Protein AF-0000000087645877 (afdb_homodimer)

pLDDT: mean 73.2, std 29.3, range [20.72, 98.5]

Organism: Ancylostoma caninum (NCBI:txid29170)

Foldseek 3Di:
DDPPPPPPPPCPPPCPDDPPDPPPVDDPDDDDPPDCDVPDPPPPVPVVVVVVVCVVPVLAPDPVLVVVQVVLLVVLVCLLCVCVVVLVVCVVVLADVVDDLVVLVVLLVVLVVVLVVQVVVQDDPSSCVSCVSVNSSSVSNNVSSVVVNVSHVVSVVVVVVVVVVVVVVVVVVVVVVD/DDPPDPPPPPPPPPPVPDVPDPPDDCVDDDPPVPDDDVDDPPPPVPVVVVVVVCVVPVLAPDPVLVVVQVVLLVVLVCLLCVCVVVLVVCVVVLADVVDDLVVLVVLLVVLVVVLVVQVVVQDDPSSCVSCVSVNSSSVSNNVSSVVVNVSHVVSVVVVVVVVVVVVVVVVVVVVVVD

Structure (mmCIF, N/CA/C/O backbone):
data_AF-0000000087645877-model_v1
#
loop_
_entity.id
_entity.type
_entity.pdbx_description
1 polymer 'PQ loop repeat protein'
#
loop_
_atom_site.group_PDB
_atom_site.id
_atom_site.type_symbol
_atom_site.label_atom_id
_atom_site.label_alt_id
_atom_site.label_comp_id
_atom_site.label_asym_id
_atom_site.label_entity_id
_atom_site.label_seq_id
_atom_site.pdbx_PDB_ins_code
_atom_site.Cartn_x
_atom_site.Cartn_y
_atom_site.Cartn_z
_atom_site.occupancy
_atom_site.B_iso_or_equiv
_atom_site.auth_seq_id
_atom_site.auth_comp_id
_atom_site.auth_asym_id
_atom_site.auth_atom_id
_atom_site.pdbx_PDB_model_num
ATOM 1 N N . MET A 1 1 ? -21.156 62.625 -3.969 1 22.28 1 MET A N 1
ATOM 2 C CA . MET A 1 1 ? -20.109 62.25 -3.023 1 22.28 1 MET A CA 1
ATOM 3 C C . MET A 1 1 ? -19.688 60.812 -3.207 1 22.28 1 MET A C 1
ATOM 5 O O . MET A 1 1 ? -20.297 59.906 -2.641 1 22.28 1 MET A O 1
ATOM 9 N N . GLY A 1 2 ? -19.406 60.281 -4.398 1 24.91 2 GLY A N 1
ATOM 10 C CA . GLY A 1 2 ? -19.391 59.062 -5.188 1 24.91 2 GLY A CA 1
ATOM 11 C C . GLY A 1 2 ? -18.188 58.188 -4.91 1 24.91 2 GLY A C 1
ATOM 12 O O . GLY A 1 2 ? -17.062 58.531 -5.27 1 24.91 2 GLY A O 1
ATOM 13 N N . TYR A 1 3 ? -18.141 57.438 -3.629 1 26.17 3 TYR A N 1
ATOM 14 C CA . TYR A 1 3 ? -17.031 56.656 -3.045 1 26.17 3 TYR A CA 1
ATOM 15 C C . TYR A 1 3 ? -16.562 55.594 -4 1 26.17 3 TYR A C 1
ATOM 17 O O . TYR A 1 3 ? -17.359 54.75 -4.457 1 26.17 3 TYR A O 1
ATOM 25 N N . SER A 1 4 ? -15.57 55.812 -4.949 1 24.75 4 SER A N 1
ATOM 26 C CA . SER A 1 4 ? -14.875 55.062 -5.977 1 24.75 4 SER A CA 1
ATOM 27 C C . SER A 1 4 ? -14.281 53.75 -5.41 1 24.75 4 SER A C 1
ATOM 29 O O . SER A 1 4 ? -13.609 53.781 -4.375 1 24.75 4 SER A O 1
ATOM 31 N N . PHE A 1 5 ? -14.875 52.5 -5.699 1 25.19 5 PHE A N 1
ATOM 32 C CA . PHE A 1 5 ? -14.734 51.062 -5.484 1 25.19 5 PHE A CA 1
ATOM 33 C C . PHE A 1 5 ? -13.352 50.594 -5.891 1 25.19 5 PHE A C 1
ATOM 35 O O . PHE A 1 5 ? -13.055 50.469 -7.082 1 25.19 5 PHE A O 1
ATOM 42 N N . PHE A 1 6 ? -12.141 51.125 -5.301 1 25.41 6 PHE A N 1
ATOM 43 C CA . PHE A 1 6 ? -10.773 50.75 -5.633 1 25.41 6 PHE A CA 1
ATOM 44 C C . PHE A 1 6 ? -10.57 49.219 -5.477 1 25.41 6 PHE A C 1
ATOM 46 O O . PHE A 1 6 ? -10.578 48.719 -4.359 1 25.41 6 PHE A O 1
ATOM 53 N N . LYS A 1 7 ? -11.117 48.375 -6.383 1 27.86 7 LYS A N 1
ATOM 54 C CA . LYS A 1 7 ? -11.008 46.938 -6.543 1 27.86 7 LYS A CA 1
ATOM 55 C C . LYS A 1 7 ? -9.555 46.469 -6.543 1 27.86 7 LYS A C 1
ATOM 57 O O . LYS A 1 7 ? -8.773 46.875 -7.414 1 27.86 7 LYS A O 1
ATOM 62 N N . GLY A 1 8 ? -8.883 46.344 -5.316 1 24.81 8 GLY A N 1
ATOM 63 C CA . GLY A 1 8 ? -7.547 45.844 -5.027 1 24.81 8 GLY A CA 1
ATOM 64 C C . GLY A 1 8 ? -7.238 44.531 -5.727 1 24.81 8 GLY A C 1
ATOM 65 O O . GLY A 1 8 ? -7.918 43.531 -5.496 1 24.81 8 GLY A O 1
ATOM 66 N N . SER A 1 9 ? -6.887 44.531 -7.016 1 24.59 9 SER A N 1
ATOM 67 C CA . SER A 1 9 ? -6.445 43.406 -7.863 1 24.59 9 SER A CA 1
ATOM 68 C C . SER A 1 9 ? -5.352 42.594 -7.18 1 24.59 9 SER A C 1
ATOM 70 O O . SER A 1 9 ? -4.258 43.125 -6.93 1 24.59 9 SER A O 1
ATOM 72 N N . THR A 1 10 ? -5.68 41.688 -6.145 1 23.38 10 THR A N 1
ATOM 73 C CA . THR A 1 10 ? -4.785 40.781 -5.457 1 23.38 10 THR A CA 1
ATOM 74 C C . THR A 1 10 ? -3.949 39.969 -6.461 1 23.38 10 THR A C 1
ATOM 76 O O . THR A 1 10 ? -4.492 39.344 -7.367 1 23.38 10 THR A O 1
ATOM 79 N N . ILE A 1 11 ? -2.695 40.375 -6.773 1 24.12 11 ILE A N 1
ATOM 80 C CA . ILE A 1 11 ? -1.587 39.906 -7.59 1 24.12 11 ILE A CA 1
ATOM 81 C C . ILE A 1 11 ? -1.337 38.438 -7.305 1 24.12 11 ILE A C 1
ATOM 83 O O . ILE A 1 11 ? -0.968 38.062 -6.184 1 24.12 11 ILE A O 1
ATOM 87 N N . VAL A 1 12 ? -2.121 37.469 -7.82 1 24.94 12 VAL A N 1
ATOM 88 C CA . VAL A 1 12 ? -2.006 36.031 -7.844 1 24.94 12 VAL A CA 1
ATOM 89 C C . VAL A 1 12 ? -0.631 35.625 -8.375 1 24.94 12 VAL A C 1
ATOM 91 O O . VAL A 1 12 ? -0.338 35.812 -9.555 1 24.94 12 VAL A O 1
ATOM 94 N N . VAL A 1 13 ? 0.465 36.062 -7.711 1 24.28 13 VAL A N 1
ATOM 95 C CA . VAL A 1 13 ? 1.797 35.656 -8.156 1 24.28 13 VAL A CA 1
ATOM 96 C C . VAL A 1 13 ? 1.843 34.156 -8.383 1 24.28 13 VAL A C 1
ATOM 98 O O . VAL A 1 13 ? 1.45 33.375 -7.508 1 24.28 13 VAL A O 1
ATOM 101 N N . PRO A 1 14 ? 1.844 33.688 -9.633 1 25.02 14 PRO A N 1
ATOM 102 C CA . PRO A 1 14 ? 1.933 32.312 -10.109 1 25.02 14 PRO A CA 1
ATOM 103 C C . PRO A 1 14 ? 3.111 31.547 -9.508 1 25.02 14 PRO A C 1
ATOM 105 O O . PRO A 1 14 ? 4.266 31.938 -9.695 1 25.02 14 PRO A O 1
ATOM 108 N N . CYS A 1 15 ? 3.01 31.188 -8.211 1 24.59 15 CYS A N 1
ATOM 109 C CA . CYS A 1 15 ? 4.004 30.391 -7.5 1 24.59 15 CYS A CA 1
ATOM 110 C C . CYS A 1 15 ? 4.352 29.125 -8.273 1 24.59 15 CYS A C 1
ATOM 112 O O . CYS A 1 15 ? 3.584 28.156 -8.273 1 24.59 15 CYS A O 1
ATOM 114 N N . ILE A 1 16 ? 4.805 29.297 -9.547 1 26.14 16 ILE A N 1
ATOM 115 C CA . ILE A 1 16 ? 5.398 28.266 -10.398 1 26.14 16 ILE A CA 1
ATOM 116 C C . ILE A 1 16 ? 6.562 27.594 -9.664 1 26.14 16 ILE A C 1
ATOM 118 O O . ILE A 1 16 ? 7.711 28.031 -9.789 1 26.14 16 ILE A O 1
ATOM 122 N N . ALA A 1 17 ? 6.699 27.812 -8.375 1 23.56 17 ALA A N 1
ATOM 123 C CA . ALA A 1 17 ? 8.008 27.531 -7.785 1 23.56 17 ALA A CA 1
ATOM 124 C C . ALA A 1 17 ? 8.461 26.109 -8.094 1 23.56 17 ALA A C 1
ATOM 126 O O . ALA A 1 17 ? 9.555 25.906 -8.625 1 23.56 17 ALA A O 1
ATOM 127 N N . LEU A 1 18 ? 8.5 25.219 -7.098 1 26.11 18 LEU A N 1
ATOM 128 C CA . LEU A 1 18 ? 9.578 24.297 -6.746 1 26.11 18 LEU A CA 1
ATOM 129 C C . LEU A 1 18 ? 9.438 22.984 -7.516 1 26.11 18 LEU A C 1
ATOM 131 O O . LEU A 1 18 ? 10.094 22 -7.184 1 26.11 18 LEU A O 1
ATOM 135 N N . SER A 1 19 ? 8.648 22.844 -8.484 1 29.02 19 SER A N 1
ATOM 136 C CA . SER A 1 19 ? 8.859 21.484 -8.984 1 29.02 19 SER A CA 1
ATOM 137 C C . SER A 1 19 ? 10.305 21.266 -9.422 1 29.02 19 SER A C 1
ATOM 139 O O . SER A 1 19 ? 10.641 20.234 -10 1 29.02 19 SER A O 1
ATOM 141 N N . SER A 1 20 ? 11.094 22.391 -9.703 1 26.44 20 SER A N 1
ATOM 142 C CA . SER A 1 20 ? 12.414 22.125 -10.258 1 26.44 20 SER A CA 1
ATOM 143 C C . SER A 1 20 ? 13.273 21.312 -9.289 1 26.44 20 SER A C 1
ATOM 145 O O . SER A 1 20 ? 13.344 21.641 -8.102 1 26.44 20 SER A O 1
ATOM 147 N N . LEU A 1 21 ? 13.383 19.984 -9.406 1 26 21 LEU A N 1
ATOM 148 C CA . LEU A 1 21 ? 14.438 19.172 -8.805 1 26 21 LEU A CA 1
ATOM 149 C C . LEU A 1 21 ? 15.742 19.953 -8.719 1 26 21 LEU A C 1
ATOM 151 O O . LEU A 1 21 ? 16.141 20.625 -9.68 1 26 21 LEU A O 1
ATOM 155 N N . GLY A 1 22 ? 16.266 20.328 -7.539 1 27.94 22 GLY A N 1
ATOM 156 C CA . GLY A 1 22 ? 17.422 20.891 -6.863 1 27.94 22 GLY A CA 1
ATOM 157 C C . GLY A 1 22 ? 18.734 20.438 -7.465 1 27.94 22 GLY A C 1
ATOM 158 O O . GLY A 1 22 ? 19.812 20.703 -6.906 1 27.94 22 GLY A O 1
ATOM 159 N N . SER A 1 23 ? 18.703 19.547 -8.445 1 27.06 23 SER A N 1
ATOM 160 C CA . SER A 1 23 ? 20.078 19.062 -8.633 1 27.06 23 SER A CA 1
ATOM 161 C C . SER A 1 23 ? 20.984 20.156 -9.195 1 27.06 23 SER A C 1
ATOM 163 O O . SER A 1 23 ? 22.109 19.875 -9.602 1 27.06 23 SER A O 1
ATOM 165 N N . PHE A 1 24 ? 20.422 21.281 -9.547 1 23.38 24 PHE A N 1
ATOM 166 C CA . PHE A 1 24 ? 21.359 22 -10.398 1 23.38 24 PHE A CA 1
ATOM 167 C C . PHE A 1 24 ? 22.609 22.406 -9.609 1 23.38 24 PHE A C 1
ATOM 169 O O . PHE A 1 24 ? 23.5 23.062 -10.141 1 23.38 24 PHE A O 1
ATOM 176 N N . CYS A 1 25 ? 22.438 22.391 -8.32 1 25.3 25 CYS A N 1
ATOM 177 C CA . CYS A 1 25 ? 23.531 23.172 -7.75 1 25.3 25 CYS A CA 1
ATOM 178 C C . CYS A 1 25 ? 24.875 22.484 -7.969 1 25.3 25 CYS A C 1
ATOM 180 O O . CYS A 1 25 ? 25.844 22.781 -7.277 1 25.3 25 CYS A O 1
ATOM 182 N N . LEU A 1 26 ? 24.906 21.391 -8.695 1 21.27 26 LEU A N 1
ATOM 183 C CA . LEU A 1 26 ? 26.234 20.797 -8.602 1 21.27 26 LEU A CA 1
ATOM 184 C C . LEU A 1 26 ? 27.312 21.844 -8.859 1 21.27 26 LEU A C 1
ATOM 186 O O . LEU A 1 26 ? 27.031 22.906 -9.43 1 21.27 26 LEU A O 1
ATOM 190 N N . LEU A 1 27 ? 28.578 21.328 -8.844 1 22.81 27 LEU A N 1
ATOM 191 C CA . LEU A 1 27 ? 30 21.453 -8.594 1 22.81 27 LEU A CA 1
ATOM 192 C C . LEU A 1 27 ? 30.688 22.219 -9.719 1 22.81 27 LEU A C 1
ATOM 194 O O . LEU A 1 27 ? 30.938 21.672 -10.789 1 22.81 27 LEU A O 1
ATOM 198 N N . SER A 1 28 ? 30.156 23.406 -10.062 1 21.69 28 SER A N 1
ATOM 199 C CA . SER A 1 28 ? 31.109 23.891 -11.055 1 21.69 28 SER A CA 1
ATOM 200 C C . SER A 1 28 ? 32.5 23.969 -10.477 1 21.69 28 SER A C 1
ATOM 202 O O . SER A 1 28 ? 32.719 24.453 -9.359 1 21.69 28 SER A O 1
ATOM 204 N N . ASP A 1 29 ? 33.562 23.375 -11.008 1 22.73 29 ASP A N 1
ATOM 205 C CA . ASP A 1 29 ? 34.969 23.031 -10.844 1 22.73 29 ASP A CA 1
ATOM 206 C C . ASP A 1 29 ? 35.844 24.281 -10.695 1 22.73 29 ASP A C 1
ATOM 208 O O . ASP A 1 29 ? 37.062 24.203 -10.57 1 22.73 29 ASP A O 1
ATOM 212 N N . ASN A 1 30 ? 35.469 25.531 -11.062 1 23.38 30 ASN A N 1
ATOM 213 C CA . ASN A 1 30 ? 36.688 26.078 -11.641 1 23.38 30 ASN A CA 1
ATOM 214 C C . ASN A 1 30 ? 37.781 26.266 -10.586 1 23.38 30 ASN A C 1
ATOM 216 O O . ASN A 1 30 ? 37.469 26.328 -9.391 1 23.38 30 ASN A O 1
ATOM 220 N N . SER A 1 31 ? 39.125 26.719 -10.875 1 24.61 31 SER A N 1
ATOM 221 C CA . SER A 1 31 ? 40.562 26.578 -10.711 1 24.61 31 SER A CA 1
ATOM 222 C C . SER A 1 31 ? 41.094 27.438 -9.57 1 24.61 31 SER A C 1
ATOM 224 O O . SER A 1 31 ? 42.188 27.203 -9.047 1 24.61 31 SER A O 1
ATOM 226 N N . TYR A 1 32 ? 40.781 28.812 -9.383 1 23.95 32 TYR A N 1
ATOM 227 C CA . TYR A 1 32 ? 41.906 29.641 -9.078 1 23.95 32 TYR A CA 1
ATOM 228 C C . TYR A 1 32 ? 42.312 29.531 -7.605 1 23.95 32 TYR A C 1
ATOM 230 O O . TYR A 1 32 ? 41.438 29.641 -6.727 1 23.95 32 TYR A O 1
ATOM 238 N N . ALA A 1 33 ? 43.375 28.828 -7.184 1 23.98 33 ALA A N 1
ATOM 239 C CA . ALA A 1 33 ? 44.062 28.484 -5.93 1 23.98 33 ALA A CA 1
ATOM 240 C C . ALA A 1 33 ? 44.469 29.75 -5.184 1 23.98 33 ALA A C 1
ATOM 242 O O . ALA A 1 33 ? 45.594 30.234 -5.348 1 23.98 33 ALA A O 1
ATOM 243 N N . PRO A 1 34 ? 43.688 30.906 -5.125 1 25.22 34 PRO A N 1
ATOM 244 C CA . PRO A 1 34 ? 44.562 31.906 -4.516 1 25.22 34 PRO A CA 1
ATOM 245 C C . PRO A 1 34 ? 45.062 31.484 -3.135 1 25.22 34 PRO A C 1
ATOM 247 O O . PRO A 1 34 ? 44.5 30.594 -2.506 1 25.22 34 PRO A O 1
ATOM 250 N N . ARG A 1 35 ? 46.031 32.281 -2.508 1 28.45 35 ARG A N 1
ATOM 251 C CA . ARG A 1 35 ? 47 32.188 -1.404 1 28.45 35 ARG A CA 1
ATOM 252 C C . ARG A 1 35 ? 46.281 32.062 -0.068 1 28.45 35 ARG A C 1
ATOM 254 O O . ARG A 1 35 ? 45.25 32.719 0.165 1 28.45 35 ARG A O 1
ATOM 261 N N . ALA A 1 36 ? 46.688 31.203 0.894 1 29.03 36 ALA A N 1
ATOM 262 C CA . ALA A 1 36 ? 46.344 30.531 2.141 1 29.03 36 ALA A CA 1
ATOM 263 C C . ALA A 1 36 ? 46.188 31.516 3.285 1 29.03 36 ALA A C 1
ATOM 265 O O . ALA A 1 36 ? 47.125 31.75 4.051 1 29.03 36 ALA A O 1
ATOM 266 N N . ALA A 1 37 ? 45.906 32.844 3.174 1 31.81 37 ALA A N 1
ATOM 267 C CA . ALA A 1 37 ? 45.969 33.562 4.438 1 31.81 37 ALA A CA 1
ATOM 268 C C . ALA A 1 37 ? 45.125 32.938 5.508 1 31.81 37 ALA A C 1
ATOM 270 O O . ALA A 1 37 ? 44.031 32.438 5.215 1 31.81 37 ALA A O 1
ATOM 271 N N . ARG A 1 38 ? 45.594 32.531 6.672 1 32.53 38 ARG A N 1
ATOM 272 C CA . ARG A 1 38 ? 45.125 31.828 7.871 1 32.53 38 ARG A CA 1
ATOM 273 C C . ARG A 1 38 ? 43.875 32.469 8.414 1 32.53 38 ARG A C 1
ATOM 275 O O . ARG A 1 38 ? 43.906 33.156 9.445 1 32.53 38 ARG A O 1
ATOM 282 N N . SER A 1 39 ? 43.125 33.344 7.625 1 32.34 39 SER A N 1
ATOM 283 C CA . SER A 1 39 ? 42.062 34.062 8.312 1 32.34 39 SER A CA 1
ATOM 284 C C . SER A 1 39 ? 41.125 33.125 9.07 1 32.34 39 SER A C 1
ATOM 286 O O . SER A 1 39 ? 41.062 31.922 8.75 1 32.34 39 SER A O 1
ATOM 288 N N . ALA A 1 40 ? 40.594 33.656 10.352 1 36.97 40 ALA A N 1
ATOM 289 C CA . ALA A 1 40 ? 39.719 33.094 1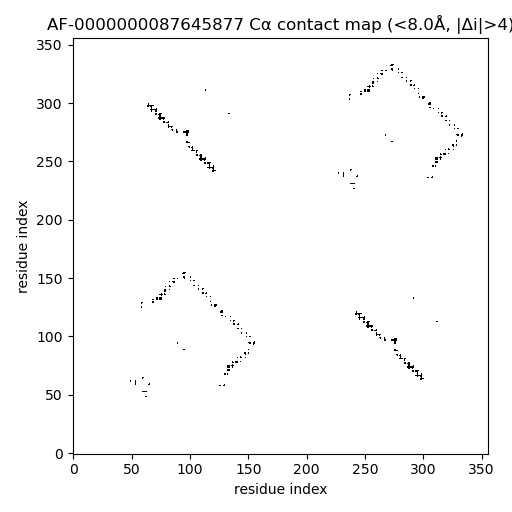1.375 1 36.97 40 ALA A CA 1
ATOM 290 C C . ALA A 1 40 ? 38.531 32.375 10.742 1 36.97 40 ALA A C 1
ATOM 292 O O . ALA A 1 40 ? 38.031 32.781 9.695 1 36.97 40 ALA A O 1
ATOM 293 N N . PRO A 1 41 ? 38.312 31.094 11.055 1 37.19 41 PRO A N 1
ATOM 294 C CA . PRO A 1 41 ? 37.25 30.297 10.453 1 37.19 41 PRO A CA 1
ATOM 295 C C . PRO A 1 41 ? 35.906 31.016 10.492 1 37.19 41 PRO A C 1
ATOM 297 O O . PRO A 1 41 ? 35.469 31.469 11.555 1 37.19 41 PRO A O 1
ATOM 300 N N . VAL A 1 42 ? 35.656 32.062 9.617 1 36.75 42 VAL A N 1
ATOM 301 C CA . VAL A 1 42 ? 34.281 32.531 9.484 1 36.75 42 VAL A CA 1
ATOM 302 C C . VAL A 1 42 ? 33.281 31.391 9.648 1 36.75 42 VAL A C 1
ATOM 304 O O . VAL A 1 42 ? 33.312 30.438 8.852 1 36.75 42 VAL A O 1
ATOM 307 N N . ALA A 1 43 ? 33.031 30.953 10.914 1 39.34 43 ALA A N 1
ATOM 308 C CA . ALA A 1 43 ? 31.859 30.141 11.18 1 39.34 43 ALA A CA 1
ATOM 309 C C . ALA A 1 43 ? 30.703 30.547 10.281 1 39.34 43 ALA A C 1
ATOM 311 O O . ALA A 1 43 ? 30.125 31.625 10.461 1 39.34 43 ALA A O 1
ATOM 312 N N . ILE A 1 44 ? 30.719 30.484 8.961 1 40.31 44 ILE A N 1
ATOM 313 C CA . ILE A 1 44 ? 29.531 30.578 8.117 1 40.31 44 ILE A CA 1
ATOM 314 C C . ILE A 1 44 ? 28.312 30.062 8.875 1 40.31 44 ILE A C 1
ATOM 316 O O . ILE A 1 44 ? 28.234 28.891 9.234 1 40.31 44 ILE A O 1
ATOM 320 N N . ASN A 1 45 ? 27.734 30.797 9.891 1 39.56 45 ASN A N 1
ATOM 321 C CA . ASN A 1 45 ? 26.547 30.516 10.695 1 39.56 45 ASN A CA 1
ATOM 322 C C . ASN A 1 45 ? 25.453 29.844 9.867 1 39.56 45 ASN A C 1
ATOM 324 O O . ASN A 1 45 ? 24.75 30.516 9.094 1 39.56 45 ASN A O 1
ATOM 328 N N . THR A 1 46 ? 25.578 28.578 9.461 1 49.34 46 THR A N 1
ATOM 329 C CA . THR A 1 46 ? 24.578 27.703 8.859 1 49.34 46 THR A CA 1
ATOM 330 C C . THR A 1 46 ? 23.172 28.125 9.25 1 49.34 46 THR A C 1
ATOM 332 O O . THR A 1 46 ? 22.25 28.062 8.445 1 49.34 46 THR A O 1
ATOM 335 N N . ARG A 1 47 ? 23.078 28.719 10.523 1 54.38 47 ARG A N 1
ATOM 336 C CA . ARG A 1 47 ? 21.781 29.188 11.008 1 54.38 47 ARG A CA 1
ATOM 337 C C . ARG A 1 47 ? 21.297 30.375 10.195 1 54.38 47 ARG A C 1
ATOM 339 O O . ARG A 1 47 ? 20.109 30.469 9.875 1 54.38 47 ARG A O 1
ATOM 346 N N . SER A 1 48 ? 22.25 31.281 9.898 1 55.38 48 SER A N 1
ATOM 347 C CA . SER A 1 48 ? 21.844 32.438 9.125 1 55.38 48 SER A CA 1
ATOM 348 C C . SER A 1 48 ? 21.406 32.062 7.719 1 55.38 48 SER A C 1
ATOM 350 O O . SER A 1 48 ? 20.406 32.562 7.207 1 55.38 48 SER A O 1
ATOM 352 N N . TYR A 1 49 ? 22.109 31.203 6.992 1 53.03 49 TYR A N 1
ATOM 353 C CA . TYR A 1 49 ? 21.75 30.75 5.652 1 53.03 49 TYR A CA 1
ATOM 354 C C . TYR A 1 49 ? 20.422 30 5.676 1 53.03 49 TYR A C 1
ATOM 356 O O . TYR A 1 49 ? 19.594 30.156 4.781 1 53.03 49 TYR A O 1
ATOM 364 N N . LEU A 1 50 ? 20.312 29.219 6.664 1 52.78 50 LEU A N 1
ATOM 365 C CA . LEU A 1 50 ? 19.078 28.469 6.84 1 52.78 50 LEU A CA 1
ATOM 366 C C . LEU A 1 50 ? 17.922 29.406 7.148 1 52.78 50 LEU A C 1
ATOM 368 O O . LEU A 1 50 ? 16.812 29.234 6.633 1 52.78 50 LEU A O 1
ATOM 372 N N . GLU A 1 51 ? 18.172 30.422 8.07 1 55.88 51 GLU A N 1
ATOM 373 C CA . GLU A 1 51 ? 17.188 31.453 8.344 1 55.88 51 GLU A CA 1
ATOM 374 C C . GLU A 1 51 ? 16.828 32.219 7.074 1 55.88 51 GLU A C 1
ATOM 376 O O . GLU A 1 51 ? 15.656 32.531 6.852 1 55.88 51 GLU A O 1
ATOM 381 N N . HIS A 1 52 ? 17.844 32.531 6.305 1 54.56 52 HIS A N 1
ATOM 382 C CA . HIS A 1 52 ? 17.562 33.219 5.051 1 54.56 52 HIS A CA 1
ATOM 383 C C . HIS A 1 52 ? 16.781 32.344 4.09 1 54.56 52 HIS A C 1
ATOM 385 O O . HIS A 1 52 ? 15.883 32.812 3.396 1 54.56 52 HIS A O 1
ATOM 391 N N . ALA A 1 53 ? 17.203 31.094 3.984 1 51.56 53 ALA A N 1
ATOM 392 C CA . ALA A 1 53 ? 16.484 30.156 3.125 1 51.56 53 ALA A CA 1
ATOM 393 C C . ALA A 1 53 ? 15.039 29.984 3.582 1 51.56 53 ALA A C 1
ATOM 395 O O . ALA A 1 53 ? 14.133 29.891 2.758 1 51.56 53 ALA A O 1
ATOM 396 N N . LEU A 1 54 ? 14.836 29.906 4.852 1 54.81 54 LEU A N 1
ATOM 397 C CA . LEU A 1 54 ? 13.5 29.844 5.434 1 54.81 54 LEU A CA 1
ATOM 398 C C . LEU A 1 54 ? 12.703 31.109 5.102 1 54.81 54 LEU A C 1
ATOM 400 O O . LEU A 1 54 ? 11.492 31.047 4.898 1 54.81 54 LEU A O 1
ATOM 404 N N . GLN A 1 55 ? 13.375 32.219 5.301 1 52.81 55 GLN A N 1
ATOM 405 C CA . GLN A 1 55 ? 12.734 33.469 4.898 1 52.81 55 GLN A CA 1
ATOM 406 C C . GLN A 1 55 ? 12.352 33.438 3.422 1 52.81 55 GLN A C 1
ATOM 408 O O . GLN A 1 55 ? 11.375 34.062 3.014 1 52.81 55 GLN A O 1
ATOM 413 N N . MET A 1 56 ? 13.094 32.75 2.758 1 46.69 56 MET A N 1
ATOM 414 C CA . MET A 1 56 ? 12.844 32.781 1.319 1 46.69 56 MET A CA 1
ATOM 415 C C . MET A 1 56 ? 11.664 31.875 0.958 1 46.69 56 MET A C 1
ATOM 417 O O . MET A 1 56 ? 10.953 32.156 -0.017 1 46.69 56 MET A O 1
ATOM 421 N N . TRP A 1 57 ? 11.523 30.75 1.677 1 53.75 57 TRP A N 1
ATOM 422 C CA . TRP A 1 57 ? 10.391 29.938 1.267 1 53.75 57 TRP A CA 1
ATOM 423 C C . TRP A 1 57 ? 9.312 29.922 2.344 1 53.75 57 TRP A C 1
ATOM 425 O O . TRP A 1 57 ? 9.391 29.156 3.305 1 53.75 57 TRP A O 1
ATOM 435 N N . PRO A 1 58 ? 8.508 30.969 2.395 1 57.69 58 PRO A N 1
ATOM 436 C CA . PRO A 1 58 ? 7.473 31.234 3.404 1 57.69 58 PRO A CA 1
ATOM 437 C C . PRO A 1 58 ? 6.594 30.016 3.666 1 57.69 58 PRO A C 1
ATOM 439 O O . PRO A 1 58 ? 5.746 30.031 4.562 1 57.69 58 PRO A O 1
ATOM 442 N N . ILE A 1 59 ? 6.891 28.922 3.033 1 65.44 59 ILE A N 1
ATOM 443 C CA . ILE A 1 59 ? 5.988 27.781 3.18 1 65.44 59 ILE A CA 1
ATOM 444 C C . ILE A 1 59 ? 6.273 27.062 4.5 1 65.44 59 ILE A C 1
ATOM 446 O O . ILE A 1 59 ? 5.359 26.531 5.137 1 65.44 59 ILE A O 1
ATOM 450 N N . PHE A 1 60 ? 7.469 27.297 5.043 1 70.88 60 PHE A N 1
ATOM 451 C CA . PHE A 1 60 ? 7.84 26.484 6.199 1 70.88 60 PHE A CA 1
ATOM 452 C C . PHE A 1 60 ? 7.855 27.328 7.469 1 70.88 60 PHE A C 1
ATOM 454 O O . PHE A 1 60 ? 8.227 28.5 7.43 1 70.88 60 PHE A O 1
ATOM 461 N N . GLU A 1 61 ? 7.367 26.75 8.484 1 70.75 61 GLU A N 1
ATOM 462 C CA . GLU A 1 61 ? 7.324 27.438 9.773 1 70.75 61 GLU A CA 1
ATOM 463 C C . GLU A 1 61 ? 8.633 27.25 10.539 1 70.75 61 GLU A C 1
ATOM 465 O O . GLU A 1 61 ? 8.969 28.062 11.398 1 70.75 61 GLU A O 1
ATOM 470 N N . SER A 1 62 ? 9.336 26.156 10.305 1 79.25 62 SER A N 1
ATOM 471 C CA . SER A 1 62 ? 10.57 25.812 11 1 79.25 62 SER A CA 1
ATOM 472 C C . SER A 1 62 ? 11.469 24.922 10.141 1 79.25 62 SER A C 1
ATOM 474 O O . SER A 1 62 ? 11.039 24.422 9.102 1 79.25 62 SER A O 1
ATOM 476 N N . TYR A 1 63 ? 12.703 24.828 10.539 1 81.12 63 TYR A N 1
ATOM 477 C CA . TYR A 1 63 ? 13.641 23.938 9.859 1 81.12 63 TYR A CA 1
ATOM 478 C C . TYR A 1 63 ? 13.141 22.5 9.914 1 81.12 63 TYR A C 1
ATOM 480 O O . TYR A 1 63 ? 13.305 21.734 8.961 1 81.12 63 TYR A O 1
ATOM 488 N N . THR A 1 64 ? 12.602 22.188 11.039 1 83.81 64 THR A N 1
ATOM 489 C CA . THR A 1 64 ? 12.078 20.844 11.203 1 83.81 64 THR A CA 1
ATOM 490 C C . THR A 1 64 ? 10.93 20.578 10.227 1 83.81 64 THR A C 1
ATOM 492 O O . THR A 1 64 ? 10.805 19.484 9.688 1 83.81 64 THR A O 1
ATOM 495 N N . ASP A 1 65 ? 10.227 21.547 9.977 1 84.62 65 ASP A N 1
ATOM 496 C CA . ASP A 1 65 ? 9.133 21.453 9.016 1 84.62 65 ASP A CA 1
ATOM 497 C C . ASP A 1 65 ? 9.672 21.25 7.598 1 84.62 65 ASP A C 1
ATOM 499 O O . ASP A 1 65 ? 9.117 20.484 6.816 1 84.62 65 ASP A O 1
ATOM 503 N N . MET A 1 66 ? 10.641 22.016 7.309 1 87.38 66 MET A N 1
ATOM 504 C CA . MET A 1 66 ? 11.273 21.859 6 1 87.38 66 MET A CA 1
ATOM 505 C C . MET A 1 66 ? 11.836 20.453 5.82 1 87.38 66 MET A C 1
ATOM 507 O O . MET A 1 66 ? 11.68 19.844 4.762 1 87.38 66 MET A O 1
ATOM 511 N N . LEU A 1 67 ? 12.5 19.922 6.781 1 90.5 67 LEU A N 1
ATOM 512 C CA . LEU A 1 67 ? 13.016 18.562 6.746 1 90.5 67 LEU A CA 1
ATOM 513 C C . LEU A 1 67 ? 11.875 17.547 6.574 1 90.5 67 LEU A C 1
ATOM 515 O O . LEU A 1 67 ? 12.023 16.562 5.859 1 90.5 67 LEU A O 1
ATOM 519 N N . GLY A 1 68 ? 10.82 17.797 7.219 1 91.88 68 GLY A N 1
ATOM 520 C CA . GLY A 1 68 ? 9.656 16.953 7.035 1 91.88 68 GLY A CA 1
ATOM 521 C C . GLY A 1 68 ? 9.164 16.906 5.602 1 91.88 68 GLY A C 1
ATOM 522 O O . GLY A 1 68 ? 8.789 15.852 5.098 1 91.88 68 GLY A O 1
ATOM 523 N N . TYR A 1 69 ? 9.188 18.047 5.031 1 92 69 TYR A N 1
ATOM 524 C CA . TYR A 1 69 ? 8.758 18.125 3.641 1 92 69 TYR A CA 1
ATOM 525 C C . TYR A 1 69 ? 9.688 17.344 2.734 1 92 69 TYR A C 1
ATOM 527 O O . TYR A 1 69 ? 9.234 16.625 1.832 1 92 69 TYR A O 1
ATOM 535 N N . ILE A 1 70 ? 10.914 17.438 2.92 1 93.94 70 ILE A N 1
ATOM 536 C CA . ILE A 1 70 ? 11.906 16.719 2.119 1 93.94 70 ILE A CA 1
ATOM 537 C C . ILE A 1 70 ? 11.742 15.219 2.316 1 93.94 70 ILE A C 1
ATOM 539 O O . ILE A 1 70 ? 11.672 14.461 1.346 1 93.94 70 ILE A O 1
ATOM 543 N N . VAL A 1 71 ? 11.695 14.781 3.516 1 96 71 VAL A N 1
ATOM 544 C CA . VAL A 1 71 ? 11.523 13.367 3.824 1 96 71 VAL A CA 1
ATOM 545 C C . VAL A 1 71 ? 10.18 12.875 3.275 1 96 71 VAL A C 1
ATOM 547 O O . VAL A 1 71 ? 10.086 11.758 2.76 1 96 71 VAL A O 1
ATOM 550 N N . GLY A 1 72 ? 9.18 13.672 3.383 1 95.81 72 GLY A N 1
ATOM 551 C CA . GLY A 1 72 ? 7.895 13.344 2.791 1 95.81 72 GLY A CA 1
ATOM 552 C C . GLY A 1 72 ? 7.957 13.172 1.283 1 95.81 72 GLY A C 1
ATOM 553 O O . GLY A 1 72 ? 7.266 12.328 0.719 1 95.81 72 GLY A O 1
ATOM 554 N N . SER A 1 73 ? 8.773 13.961 0.672 1 96.12 73 SER A N 1
ATOM 555 C CA . SER A 1 73 ? 8.945 13.844 -0.772 1 96.12 73 SER A CA 1
ATOM 556 C C . SER A 1 73 ? 9.641 12.539 -1.144 1 96.12 73 SER A C 1
ATOM 558 O O . SER A 1 73 ? 9.32 11.922 -2.156 1 96.12 73 SER A O 1
ATOM 560 N N . VAL A 1 74 ? 10.57 12.125 -0.376 1 97 74 VAL A N 1
ATOM 561 C CA . VAL A 1 74 ? 11.203 10.828 -0.565 1 97 74 VAL A CA 1
ATOM 562 C C . VAL A 1 74 ? 10.18 9.719 -0.379 1 97 74 VAL A C 1
ATOM 564 O O . VAL A 1 74 ? 10.141 8.758 -1.155 1 97 74 VAL A O 1
ATOM 567 N N . ALA A 1 75 ? 9.367 9.852 0.629 1 97.44 75 ALA A N 1
ATOM 568 C CA . ALA A 1 75 ? 8.289 8.898 0.847 1 97.44 75 ALA A CA 1
ATOM 569 C C . ALA A 1 75 ? 7.383 8.797 -0.379 1 97.44 75 ALA A C 1
ATOM 571 O O . ALA A 1 75 ? 7.008 7.703 -0.796 1 97.44 75 ALA A O 1
ATOM 572 N N . ALA A 1 76 ? 7.066 9.93 -0.944 1 97.12 76 ALA A N 1
ATOM 573 C CA . ALA A 1 76 ? 6.203 9.961 -2.125 1 97.12 76 ALA A CA 1
ATOM 574 C C . ALA A 1 76 ? 6.84 9.195 -3.283 1 97.12 76 ALA A C 1
ATOM 576 O O . ALA A 1 76 ? 6.152 8.469 -4.008 1 97.12 76 ALA A O 1
ATOM 577 N N . LEU A 1 77 ? 8.102 9.32 -3.438 1 96.06 77 LEU A N 1
ATOM 578 C CA . LEU A 1 77 ? 8.812 8.602 -4.484 1 96.06 77 LEU A CA 1
ATOM 579 C C . LEU A 1 77 ? 8.75 7.098 -4.254 1 96.06 77 LEU A C 1
ATOM 581 O O . LEU A 1 77 ? 8.586 6.328 -5.199 1 96.06 77 LEU A O 1
ATOM 585 N N . CYS A 1 78 ? 8.891 6.68 -3.062 1 95.88 78 CYS A N 1
ATOM 586 C CA . CYS A 1 78 ? 8.742 5.266 -2.727 1 95.88 78 CYS A CA 1
ATOM 587 C C . CYS A 1 78 ? 7.336 4.773 -3.055 1 95.88 78 CYS A C 1
ATOM 589 O O . CYS A 1 78 ? 7.172 3.688 -3.613 1 95.88 78 CYS A O 1
ATOM 591 N N . TYR A 1 79 ? 6.375 5.582 -2.734 1 93.38 79 TYR A N 1
ATOM 592 C CA . TYR A 1 79 ? 4.992 5.223 -3.027 1 93.38 79 TYR A CA 1
ATOM 593 C C . TYR A 1 79 ? 4.77 5.09 -4.527 1 93.38 79 TYR A C 1
ATOM 595 O O . TYR A 1 79 ? 4.098 4.16 -4.98 1 93.38 79 TYR A O 1
ATOM 603 N N . PHE A 1 80 ? 5.398 5.887 -5.34 1 90.88 80 PHE A N 1
ATOM 604 C CA . PHE A 1 80 ? 5.289 5.84 -6.793 1 90.88 80 PHE A CA 1
ATOM 605 C C . PHE A 1 80 ? 5.984 4.605 -7.352 1 90.88 80 PHE A C 1
ATOM 607 O O . PHE A 1 80 ? 5.457 3.938 -8.242 1 90.88 80 PHE A O 1
ATOM 614 N N . GLY A 1 81 ? 7 4.301 -6.766 1 91.88 81 GLY A N 1
ATOM 615 C CA . GLY A 1 81 ? 7.805 3.205 -7.289 1 91.88 81 GLY A CA 1
ATOM 616 C C . GLY A 1 81 ? 7.461 1.864 -6.668 1 91.88 81 GLY A C 1
ATOM 617 O O . GLY A 1 81 ? 7.914 0.821 -7.145 1 91.88 81 GLY A O 1
ATOM 618 N N . GLY A 1 82 ? 6.625 1.876 -5.68 1 95.5 82 GLY A N 1
ATOM 619 C CA . GLY A 1 82 ? 6.406 0.677 -4.887 1 95.5 82 GLY A CA 1
ATOM 620 C C . GLY A 1 82 ? 5.59 -0.376 -5.613 1 95.5 82 GLY A C 1
ATOM 621 O O . GLY A 1 82 ? 5.703 -1.568 -5.316 1 95.5 82 GLY A O 1
ATOM 622 N N . ARG A 1 83 ? 4.793 0.001 -6.602 1 96.62 83 ARG A N 1
ATOM 623 C CA . ARG A 1 83 ? 3.941 -0.952 -7.309 1 96.62 83 ARG A CA 1
ATOM 624 C C . ARG A 1 83 ? 4.621 -1.456 -8.578 1 96.62 83 ARG A C 1
ATOM 626 O O . ARG A 1 83 ? 4.191 -2.449 -9.164 1 96.62 83 ARG A O 1
ATOM 633 N N . ILE A 1 84 ? 5.68 -0.83 -8.969 1 97.25 84 ILE A N 1
ATOM 634 C CA . ILE A 1 84 ? 6.316 -1.116 -10.25 1 97.25 84 ILE A CA 1
ATOM 635 C C . ILE A 1 84 ? 6.836 -2.553 -10.258 1 97.25 84 ILE A C 1
ATOM 637 O O . ILE A 1 84 ? 6.578 -3.309 -11.195 1 97.25 84 ILE A O 1
ATOM 641 N N . PRO A 1 85 ? 7.5 -2.988 -9.203 1 98.06 85 PRO A N 1
ATOM 642 C CA . PRO A 1 85 ? 7.949 -4.383 -9.211 1 98.06 85 PRO A CA 1
ATOM 643 C C . PRO A 1 85 ? 6.797 -5.375 -9.336 1 98.06 85 PRO A C 1
ATOM 645 O O . PRO A 1 85 ? 6.93 -6.398 -10.008 1 98.06 85 PRO A O 1
ATOM 648 N N . GLN A 1 86 ? 5.738 -5.129 -8.75 1 98.06 86 GLN A N 1
ATOM 649 C CA . GLN A 1 86 ? 4.59 -6.027 -8.836 1 98.06 86 GLN A CA 1
ATOM 650 C C . GLN A 1 86 ? 4.012 -6.043 -10.25 1 98.06 86 GLN A C 1
ATOM 652 O O . GLN A 1 86 ? 3.637 -7.102 -10.758 1 98.06 86 GLN A O 1
ATOM 657 N N . ILE A 1 87 ? 3.92 -4.871 -10.781 1 98.31 87 ILE A N 1
ATOM 658 C CA . ILE A 1 87 ? 3.395 -4.754 -12.141 1 98.31 87 ILE A CA 1
ATOM 659 C C . ILE A 1 87 ? 4.266 -5.555 -13.102 1 98.31 87 ILE A C 1
ATOM 661 O O . ILE A 1 87 ? 3.752 -6.293 -13.945 1 98.31 87 ILE A O 1
ATOM 665 N N . ILE A 1 88 ? 5.543 -5.43 -12.961 1 98.25 88 ILE A N 1
ATOM 666 C CA . ILE A 1 88 ? 6.488 -6.145 -13.812 1 98.25 88 ILE A CA 1
ATOM 667 C C . ILE A 1 88 ? 6.348 -7.648 -13.594 1 98.25 88 ILE A C 1
ATOM 669 O O . ILE A 1 88 ? 6.309 -8.422 -14.555 1 98.25 88 ILE A O 1
ATOM 673 N N . LYS A 1 89 ? 6.246 -8.086 -12.383 1 97.94 89 LYS A N 1
ATOM 674 C CA . LYS A 1 89 ? 6.109 -9.508 -12.07 1 97.94 89 LYS A CA 1
ATOM 675 C C . LYS A 1 89 ? 4.844 -1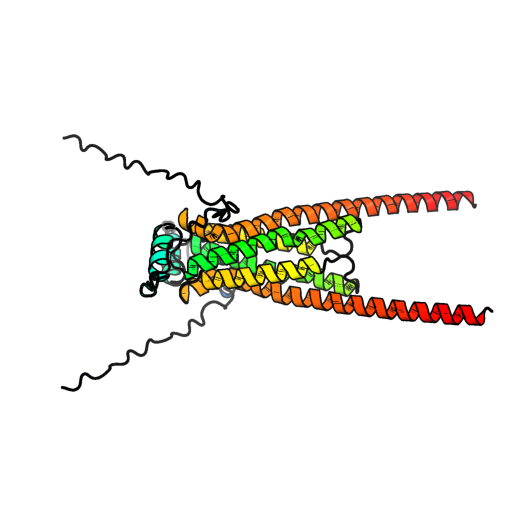0.094 -12.688 1 97.94 89 LYS A C 1
ATOM 677 O O . LYS A 1 89 ? 4.867 -11.195 -13.242 1 97.94 89 LYS A O 1
ATOM 682 N N . ASN A 1 90 ? 3.764 -9.328 -12.539 1 98.19 90 ASN A N 1
ATOM 683 C CA . ASN A 1 90 ? 2.521 -9.773 -13.156 1 98.19 90 ASN A CA 1
ATOM 684 C C . ASN A 1 90 ? 2.68 -9.969 -14.664 1 98.19 90 ASN A C 1
ATOM 686 O O . ASN A 1 90 ? 2.172 -10.938 -15.227 1 98.19 90 ASN A O 1
ATOM 690 N N . TYR A 1 91 ? 3.342 -9.031 -15.234 1 97.94 91 TYR A N 1
ATOM 691 C CA . TYR A 1 91 ? 3.566 -9.094 -16.672 1 97.94 91 TYR A CA 1
ATOM 692 C C . TYR A 1 91 ? 4.422 -10.297 -17.047 1 97.94 91 TYR A C 1
ATOM 694 O O . TYR A 1 91 ? 4.125 -11 -18.016 1 97.94 91 TYR A O 1
ATOM 702 N N . GLN A 1 92 ? 5.453 -10.602 -16.297 1 97.69 92 GLN A N 1
ATOM 703 C CA . GLN A 1 92 ? 6.359 -11.711 -16.547 1 97.69 92 GLN A CA 1
ATOM 704 C C . GLN A 1 92 ? 5.66 -13.055 -16.344 1 97.69 92 GLN A C 1
ATOM 706 O O . GLN A 1 92 ? 5.859 -13.984 -17.125 1 97.69 92 GLN A O 1
ATOM 711 N N . ARG A 1 93 ? 4.805 -13.102 -15.367 1 96.75 93 ARG A N 1
ATOM 712 C CA . ARG A 1 93 ? 4.125 -14.352 -15.031 1 96.75 93 ARG A CA 1
ATOM 713 C C . ARG A 1 93 ? 2.861 -14.523 -15.875 1 96.75 93 ARG A C 1
ATOM 715 O O . ARG A 1 93 ? 2.291 -15.617 -15.93 1 96.75 93 ARG A O 1
ATOM 722 N N . LYS A 1 94 ? 2.447 -13.367 -16.406 1 97 94 LYS A N 1
ATOM 723 C CA . LYS A 1 94 ? 1.167 -13.336 -17.109 1 97 94 LYS A CA 1
ATOM 724 C C . LYS A 1 94 ? 0.051 -13.906 -16.234 1 97 94 LYS A C 1
ATOM 726 O O . LYS A 1 94 ? -0.751 -14.719 -16.703 1 97 94 LYS A O 1
ATOM 731 N N . SER A 1 95 ? 0.144 -13.602 -14.977 1 96.69 95 SER A N 1
ATOM 732 C CA . SER A 1 95 ? -0.813 -14.078 -13.984 1 96.69 95 SER A CA 1
ATOM 733 C C . SER A 1 95 ? -0.813 -13.188 -12.742 1 96.69 95 SER A C 1
ATOM 735 O O . SER A 1 95 ? 0.204 -12.578 -12.406 1 96.69 95 SER A O 1
ATOM 737 N N . CYS A 1 96 ? -1.957 -13.18 -12.094 1 96.75 96 CYS A N 1
ATOM 738 C CA . CYS A 1 96 ? -2.096 -12.477 -10.828 1 96.75 96 CYS A CA 1
ATOM 739 C C . CYS A 1 96 ? -2.719 -13.367 -9.766 1 96.75 96 CYS A C 1
ATOM 741 O O . CYS A 1 96 ? -3.391 -12.883 -8.852 1 96.75 96 CYS A O 1
ATOM 743 N N . ALA A 1 97 ? -2.576 -14.641 -9.906 1 93 97 ALA A N 1
ATOM 744 C CA . ALA A 1 97 ? -3.23 -15.625 -9.047 1 93 97 ALA A CA 1
ATOM 745 C C . ALA A 1 97 ? -2.775 -15.477 -7.594 1 93 97 ALA A C 1
ATOM 747 O O . ALA A 1 97 ? -3.527 -15.781 -6.668 1 93 97 ALA A O 1
ATOM 748 N N . GLY A 1 98 ? -1.705 -14.961 -7.289 1 95 98 GLY A N 1
ATOM 749 C CA . GLY A 1 98 ? -1.207 -14.82 -5.934 1 95 98 GLY A CA 1
ATOM 750 C C . GLY A 1 98 ? -1.607 -13.508 -5.281 1 95 98 GLY A C 1
ATOM 751 O O . GLY A 1 98 ? -1.407 -13.32 -4.078 1 95 98 GLY A O 1
ATOM 752 N N . LEU A 1 99 ? -2.262 -12.711 -6.012 1 97.12 99 LEU A N 1
ATOM 753 C CA . LEU A 1 99 ? -2.646 -11.391 -5.52 1 97.12 99 LEU A CA 1
ATOM 754 C C . LEU A 1 99 ? -4.09 -11.391 -5.027 1 97.12 99 LEU A C 1
ATOM 756 O O . LEU A 1 99 ? -4.961 -12.008 -5.648 1 97.12 99 LEU A O 1
ATOM 760 N N . SER A 1 100 ? -4.32 -10.703 -3.9 1 97.25 100 SER A N 1
ATOM 761 C CA . SER A 1 100 ? -5.688 -10.484 -3.43 1 97.25 100 SER A CA 1
ATOM 762 C C . SER A 1 100 ? -6.293 -9.234 -4.047 1 97.25 100 SER A C 1
ATOM 764 O O . SER A 1 100 ? -5.867 -8.117 -3.74 1 97.25 100 SER A O 1
ATOM 766 N N . LEU A 1 101 ? -7.305 -9.461 -4.773 1 97.12 101 LEU A N 1
ATOM 767 C CA . LEU A 1 101 ? -7.992 -8.336 -5.395 1 97.12 101 LEU A CA 1
ATOM 768 C C . LEU A 1 101 ? -8.664 -7.461 -4.344 1 97.12 101 LEU A C 1
ATOM 770 O O . LEU A 1 101 ? -8.68 -6.234 -4.469 1 97.12 101 LEU A O 1
ATOM 774 N N . LEU A 1 102 ? -9.234 -8.07 -3.367 1 97.56 102 LEU A N 1
ATOM 775 C CA . LEU A 1 102 ? -9.883 -7.34 -2.285 1 97.56 102 LEU A CA 1
ATOM 776 C C . LEU A 1 102 ? -8.906 -6.395 -1.598 1 97.56 102 LEU A C 1
ATOM 778 O O . LEU A 1 102 ? -9.273 -5.285 -1.214 1 97.56 102 LEU A O 1
ATOM 782 N N . MET A 1 103 ? -7.695 -6.828 -1.458 1 97.56 103 MET A N 1
ATOM 783 C CA . MET A 1 103 ? -6.668 -5.965 -0.875 1 97.56 103 MET A CA 1
ATOM 784 C C . MET A 1 103 ? -6.555 -4.656 -1.647 1 97.56 103 MET A C 1
ATOM 786 O O . MET A 1 103 ? -6.535 -3.578 -1.051 1 97.56 103 MET A O 1
ATOM 790 N N . PHE A 1 104 ? -6.516 -4.723 -2.904 1 97.31 104 PHE A N 1
ATOM 791 C CA . PHE A 1 104 ? -6.312 -3.541 -3.73 1 97.31 104 PHE A CA 1
ATOM 792 C C . PHE A 1 104 ? -7.516 -2.605 -3.641 1 97.31 104 PHE A C 1
ATOM 794 O O . PHE A 1 104 ? -7.355 -1.384 -3.631 1 97.31 104 PHE A O 1
ATOM 801 N N . TYR A 1 105 ? -8.672 -3.193 -3.566 1 97.62 105 TYR A N 1
ATOM 802 C CA . TYR A 1 105 ? -9.852 -2.355 -3.41 1 97.62 105 TYR A CA 1
ATOM 803 C C . TYR A 1 105 ? -9.805 -1.579 -2.102 1 97.62 105 TYR A C 1
ATOM 805 O O . TYR A 1 105 ? -10.094 -0.38 -2.072 1 97.62 105 TYR A O 1
ATOM 813 N N . ILE A 1 106 ? -9.5 -2.229 -1.082 1 97.75 106 ILE A N 1
ATOM 814 C CA . ILE A 1 106 ? -9.445 -1.599 0.232 1 97.75 106 ILE A CA 1
ATOM 815 C C . ILE A 1 106 ? -8.352 -0.532 0.25 1 97.75 106 ILE A C 1
ATOM 817 O O . ILE A 1 106 ? -8.555 0.562 0.782 1 97.75 106 ILE A O 1
ATOM 821 N N . ILE A 1 107 ? -7.234 -0.847 -0.358 1 96.88 107 ILE A N 1
ATOM 822 C CA . ILE A 1 107 ? -6.102 0.075 -0.356 1 96.88 107 ILE A CA 1
ATOM 823 C C . ILE A 1 107 ? -6.449 1.319 -1.17 1 96.88 107 ILE A C 1
ATOM 825 O O . ILE A 1 107 ? -6.117 2.439 -0.775 1 96.88 107 ILE A O 1
ATOM 829 N N . VAL A 1 108 ? -7.066 1.165 -2.227 1 97.69 108 VAL A N 1
ATOM 830 C CA . VAL A 1 108 ? -7.504 2.305 -3.027 1 97.69 108 VAL A CA 1
ATOM 831 C C . VAL A 1 108 ? -8.477 3.162 -2.219 1 97.69 108 VAL A C 1
ATOM 833 O O . VAL A 1 108 ? -8.352 4.391 -2.189 1 97.69 108 VAL A O 1
ATOM 836 N N . ALA A 1 109 ? -9.422 2.502 -1.582 1 97.75 109 ALA A N 1
ATOM 837 C CA . ALA A 1 109 ? -10.352 3.225 -0.726 1 97.75 109 ALA A CA 1
ATOM 838 C C . ALA A 1 109 ? -9.617 3.979 0.378 1 97.75 109 ALA A C 1
ATOM 840 O O . ALA A 1 109 ? -9.93 5.141 0.66 1 97.75 109 ALA A O 1
ATOM 841 N N . GLY A 1 110 ? -8.656 3.328 1.012 1 97.56 110 GLY A N 1
ATOM 842 C CA . GLY A 1 110 ? -7.859 3.971 2.047 1 97.56 110 GLY A CA 1
ATOM 843 C C . GLY A 1 110 ? -7.109 5.191 1.552 1 97.56 110 GLY A C 1
ATOM 844 O O . GLY A 1 110 ? -7.152 6.254 2.18 1 97.56 110 GLY A O 1
ATOM 845 N N . ASN A 1 111 ? -6.461 5.078 0.435 1 97.5 111 ASN A N 1
ATOM 846 C CA . ASN A 1 111 ? -5.699 6.191 -0.122 1 97.5 111 ASN A CA 1
ATOM 847 C C . ASN A 1 111 ? -6.609 7.336 -0.554 1 97.5 111 ASN A C 1
ATOM 849 O O . ASN A 1 111 ? -6.258 8.508 -0.403 1 97.5 111 ASN A O 1
ATOM 853 N N . LEU A 1 112 ? -7.77 7.004 -1.117 1 97.56 112 LEU A N 1
ATOM 854 C CA . LEU A 1 112 ? -8.711 8.047 -1.511 1 97.56 112 LEU A CA 1
ATOM 855 C C . LEU A 1 112 ? -9.25 8.781 -0.289 1 97.56 112 LEU A C 1
ATOM 857 O O . LEU A 1 112 ? -9.297 10.016 -0.275 1 97.56 112 LEU A O 1
ATOM 861 N N . THR A 1 113 ? -9.664 8.062 0.703 1 97 113 THR A N 1
ATOM 862 C CA . THR A 1 113 ? -10.172 8.688 1.92 1 97 113 THR A CA 1
ATOM 863 C C . THR A 1 113 ? -9.07 9.492 2.607 1 97 113 THR A C 1
ATOM 865 O O . THR A 1 113 ? -9.328 10.586 3.113 1 97 113 THR A O 1
ATOM 868 N N . TYR A 1 114 ? -7.855 8.984 2.615 1 96.31 114 TYR A N 1
ATOM 869 C CA . TYR A 1 114 ? -6.711 9.719 3.143 1 96.31 114 TYR A CA 1
ATOM 870 C C . TYR A 1 114 ? -6.516 11.031 2.393 1 96.31 114 TYR A C 1
ATOM 872 O O . TYR A 1 114 ? -6.309 12.078 3.006 1 96.31 114 TYR A O 1
ATOM 880 N N . GLY A 1 115 ? -6.527 10.969 1.112 1 95.12 115 GLY A N 1
ATOM 881 C CA . GLY A 1 115 ? -6.406 12.188 0.329 1 95.12 115 GLY A CA 1
ATOM 882 C C . GLY A 1 115 ? -7.449 13.234 0.68 1 95.12 115 GLY A C 1
ATOM 883 O O . GLY A 1 115 ? -7.125 14.406 0.866 1 95.12 115 GLY A O 1
ATOM 884 N N . VAL A 1 116 ? -8.648 12.789 0.76 1 95 116 VAL A N 1
ATOM 885 C CA . VAL A 1 116 ? -9.734 13.68 1.144 1 95 116 VAL A CA 1
ATOM 886 C C . VAL A 1 116 ? -9.469 14.25 2.535 1 95 116 VAL A C 1
ATOM 888 O O . VAL A 1 116 ? -9.688 15.438 2.775 1 95 116 VAL A O 1
ATOM 891 N N . SER A 1 117 ? -9.008 13.43 3.416 1 95.06 117 SER A N 1
ATOM 892 C CA . SER A 1 117 ? -8.672 13.852 4.773 1 95.06 117 SER A CA 1
ATOM 893 C C . SER A 1 117 ? -7.641 14.977 4.77 1 95.06 117 SER A C 1
ATOM 895 O O . SER A 1 117 ? -7.785 15.961 5.492 1 95.06 117 SER A O 1
ATOM 897 N N . VAL A 1 118 ? -6.664 14.773 3.988 1 92.62 118 VAL A N 1
ATOM 898 C CA . VAL A 1 118 ? -5.605 15.773 3.9 1 92.62 118 VAL A CA 1
ATOM 899 C C . VAL A 1 118 ? -6.172 17.078 3.35 1 92.62 118 VAL A C 1
ATOM 901 O O . VAL A 1 118 ? -5.871 18.156 3.863 1 92.62 118 VAL A O 1
ATOM 904 N N . LEU A 1 119 ? -6.992 17.031 2.406 1 90.62 119 LEU A N 1
ATOM 905 C CA . LEU A 1 119 ? -7.57 18.219 1.783 1 90.62 119 LEU A CA 1
ATOM 906 C C . LEU A 1 119 ? -8.477 18.953 2.764 1 90.62 119 LEU A C 1
ATOM 908 O O . LEU A 1 119 ? -8.484 20.188 2.793 1 90.62 119 LEU A O 1
ATOM 912 N N . LEU A 1 120 ? -9.164 18.25 3.553 1 88.75 120 LEU A N 1
ATOM 913 C CA . LEU A 1 120 ? -10.078 18.844 4.52 1 88.75 120 LEU A CA 1
ATOM 914 C C . LEU A 1 120 ? -9.305 19.469 5.68 1 88.75 120 LEU A C 1
ATOM 916 O O . LEU A 1 120 ? -9.766 20.438 6.289 1 88.75 120 LEU A O 1
ATOM 920 N N . ALA A 1 121 ? -8.219 18.859 5.973 1 84.12 121 ALA A N 1
ATOM 921 C CA . ALA A 1 121 ? -7.406 19.359 7.07 1 84.12 121 ALA A CA 1
ATOM 922 C C . ALA A 1 121 ? -6.652 20.625 6.656 1 84.12 121 ALA A C 1
ATOM 924 O O . ALA A 1 121 ? -6.137 21.359 7.508 1 84.12 121 ALA A O 1
ATOM 925 N N . THR A 1 122 ? -6.492 20.797 5.383 1 75.56 122 THR A N 1
ATOM 926 C CA . THR A 1 122 ? -5.695 21.891 4.84 1 75.56 122 THR A CA 1
ATOM 927 C C . THR A 1 122 ? -6.555 23.141 4.637 1 75.56 122 THR A C 1
ATOM 929 O O . THR A 1 122 ? -7.566 23.078 3.938 1 75.56 122 THR A O 1
ATOM 932 N N . THR A 1 123 ? -6.223 24.078 5.539 1 73 123 THR A N 1
ATOM 933 C CA . THR A 1 123 ? -6.887 25.375 5.363 1 73 123 THR A CA 1
ATOM 934 C C . THR A 1 123 ? -5.98 26.344 4.613 1 73 123 THR A C 1
ATOM 936 O O . THR A 1 123 ? -4.887 26.672 5.078 1 73 123 THR A O 1
ATOM 939 N N . GLY A 1 124 ? -6.375 26.641 3.318 1 77.62 124 GLY A N 1
ATOM 940 C CA . GLY A 1 124 ? -5.625 27.625 2.564 1 77.62 124 GLY A CA 1
ATOM 941 C C . GLY A 1 124 ? -4.625 27.016 1.602 1 77.62 124 GLY A C 1
ATOM 942 O O . GLY A 1 124 ? -4.336 25.812 1.68 1 77.62 124 GLY A O 1
ATOM 943 N N . TRP A 1 125 ? -4.117 27.812 0.727 1 80.69 125 TRP A N 1
ATOM 944 C C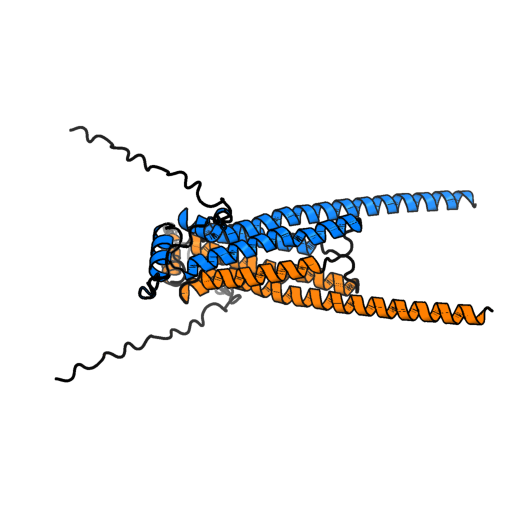A . TRP A 1 125 ? -3.232 27.359 -0.344 1 80.69 125 TRP A CA 1
ATOM 945 C C . TRP A 1 125 ? -1.854 27.016 0.202 1 80.69 125 TRP A C 1
ATOM 947 O O . TRP A 1 125 ? -1.226 26.047 -0.26 1 80.69 125 TRP A O 1
ATOM 957 N N . LEU A 1 126 ? -1.404 27.703 1.293 1 77.56 126 LEU A N 1
ATOM 958 C CA . LEU A 1 126 ? -0.085 27.453 1.859 1 77.56 126 LEU A CA 1
ATOM 959 C C . LEU A 1 126 ? -0.05 26.094 2.57 1 77.56 126 LEU A C 1
ATOM 961 O O . LEU A 1 126 ? 0.934 25.359 2.469 1 77.56 126 LEU A O 1
ATOM 965 N N . PHE A 1 127 ? -1.075 25.859 3.275 1 76.38 127 PHE A N 1
ATOM 966 C CA . PHE A 1 127 ? -1.154 24.578 3.965 1 76.38 127 PHE A CA 1
ATOM 967 C C . PHE A 1 127 ? -1.223 23.422 2.965 1 76.38 127 PHE A C 1
ATOM 969 O O . PHE A 1 127 ? -0.628 22.375 3.186 1 76.38 127 PHE A O 1
ATOM 976 N N . PHE A 1 128 ? -1.914 23.734 1.852 1 81.62 128 PHE A N 1
ATOM 977 C CA . PHE A 1 128 ? -1.982 22.734 0.787 1 81.62 128 PHE A CA 1
ATOM 978 C C . PHE A 1 128 ? -0.592 22.438 0.243 1 81.62 128 PHE A C 1
ATOM 980 O O . PHE A 1 128 ? -0.22 21.266 0.095 1 81.62 128 PHE A O 1
ATOM 987 N N . LEU A 1 129 ? 0.161 23.375 0.01 1 84.62 129 LEU A N 1
ATOM 988 C CA . LEU A 1 129 ? 1.5 23.203 -0.541 1 84.62 129 LEU A CA 1
ATOM 989 C C . LEU A 1 129 ? 2.402 22.453 0.444 1 84.62 129 LEU A C 1
ATOM 991 O O . LEU A 1 129 ? 3.262 21.672 0.037 1 84.62 129 LEU A O 1
ATOM 995 N N . ARG A 1 130 ? 2.211 22.641 1.702 1 85.56 130 ARG A N 1
ATOM 996 C CA . ARG A 1 130 ? 3.033 22.031 2.744 1 85.56 130 ARG A CA 1
ATOM 997 C C . ARG A 1 130 ? 2.779 20.531 2.836 1 85.56 130 ARG A C 1
ATOM 999 O O . ARG A 1 130 ? 3.643 19.781 3.291 1 85.56 130 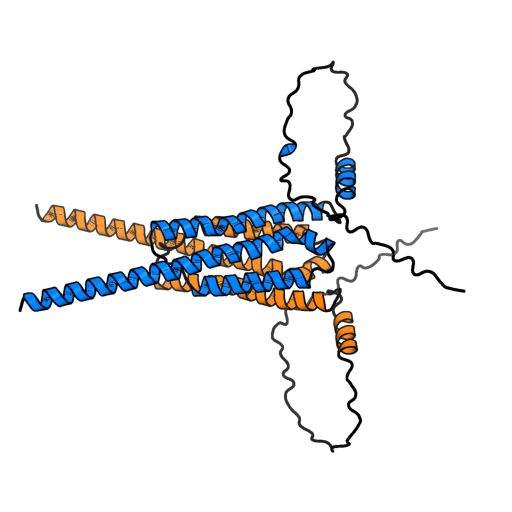ARG A O 1
ATOM 1006 N N . HIS A 1 131 ? 1.61 20.125 2.369 1 88.12 131 HIS A N 1
ATOM 1007 C CA . HIS A 1 131 ? 1.266 18.719 2.486 1 88.12 131 HIS A CA 1
ATOM 1008 C C . HIS A 1 131 ? 1.214 18.047 1.118 1 88.12 131 HIS A C 1
ATOM 1010 O O . HIS A 1 131 ? 0.769 16.906 0.998 1 88.12 131 HIS A O 1
ATOM 1016 N N . LEU A 1 132 ? 1.783 18.594 0.142 1 90.38 132 LEU A N 1
ATOM 1017 C CA . LEU A 1 132 ? 1.735 18.125 -1.236 1 90.38 132 LEU A CA 1
ATOM 1018 C C . LEU A 1 132 ? 2.43 16.781 -1.372 1 90.38 132 LEU A C 1
ATOM 1020 O O . LEU A 1 132 ? 1.933 15.883 -2.066 1 90.38 132 LEU A O 1
ATOM 1024 N N . PRO A 1 133 ? 3.566 16.531 -0.713 1 93.5 133 PRO A N 1
ATOM 1025 C CA . PRO A 1 133 ? 4.191 15.203 -0.844 1 93.5 133 PRO A CA 1
ATOM 1026 C C . PRO A 1 133 ? 3.293 14.078 -0.346 1 93.5 133 PRO A C 1
ATOM 1028 O O . PRO A 1 133 ? 3.254 13 -0.951 1 93.5 133 PRO A O 1
ATOM 1031 N N . TRP A 1 134 ? 2.594 14.367 0.714 1 93.38 134 TRP A N 1
ATOM 1032 C CA . TRP A 1 134 ? 1.695 13.375 1.294 1 93.38 134 TRP A CA 1
ATOM 1033 C C . TRP A 1 134 ? 0.538 13.07 0.349 1 93.38 134 TRP A C 1
ATOM 1035 O O . TRP A 1 134 ? 0.195 11.906 0.133 1 93.38 134 TRP A O 1
ATOM 1045 N N . LEU A 1 135 ? 0.043 14.086 -0.252 1 93.56 135 LEU A N 1
ATOM 1046 C CA . LEU A 1 135 ? -1.074 13.938 -1.178 1 93.56 135 LEU A CA 1
ATOM 1047 C C . LEU A 1 135 ? -0.627 13.25 -2.465 1 93.56 135 LEU A C 1
ATOM 1049 O O . LEU A 1 135 ? -1.325 12.375 -2.982 1 93.56 135 LEU A O 1
ATOM 1053 N N . ALA A 1 136 ? 0.478 13.656 -2.98 1 94.12 136 ALA A N 1
ATOM 1054 C CA . ALA A 1 136 ? 1.026 13.062 -4.199 1 94.12 136 ALA A CA 1
ATOM 1055 C C . ALA A 1 136 ? 1.281 11.57 -4.023 1 94.12 136 ALA A C 1
ATOM 1057 O O . ALA A 1 136 ? 0.983 10.773 -4.914 1 94.12 136 ALA A O 1
ATOM 1058 N N . GLY A 1 137 ? 1.875 11.227 -2.902 1 94.12 137 GLY A N 1
ATOM 1059 C CA . GLY A 1 137 ? 2.1 9.82 -2.627 1 94.12 137 GLY A CA 1
ATOM 1060 C C . GLY A 1 137 ? 0.827 8.992 -2.66 1 94.12 137 GLY A C 1
ATOM 1061 O O . GLY A 1 137 ? 0.771 7.953 -3.32 1 94.12 137 GLY A O 1
ATOM 1062 N N . SER A 1 138 ? -0.162 9.453 -1.994 1 95.06 138 SER A N 1
ATOM 1063 C CA . SER A 1 138 ? -1.419 8.719 -1.904 1 95.06 138 SER A CA 1
ATOM 1064 C C . SER A 1 138 ? -2.092 8.602 -3.268 1 95.06 138 SER A C 1
ATOM 1066 O O . SER A 1 138 ? -2.523 7.52 -3.666 1 95.06 138 SER A O 1
ATOM 1068 N N . LEU A 1 139 ? -2.199 9.695 -4.047 1 91.88 139 LEU A N 1
ATOM 1069 C CA . LEU A 1 139 ? -2.844 9.703 -5.355 1 91.88 139 LEU A CA 1
ATOM 1070 C C . LEU A 1 139 ? -2.027 8.898 -6.363 1 91.88 139 LEU A C 1
ATOM 1072 O O . LEU A 1 139 ? -2.588 8.227 -7.23 1 91.88 139 LEU A O 1
ATOM 1076 N N . GLY A 1 140 ? -0.744 9.008 -6.27 1 92.5 140 GLY A N 1
ATOM 1077 C CA . GLY A 1 140 ? 0.119 8.195 -7.113 1 92.5 140 GLY A CA 1
ATOM 1078 C C . GLY A 1 140 ? -0.073 6.707 -6.898 1 92.5 140 GLY A C 1
ATOM 1079 O O . GLY A 1 140 ? -0.11 5.938 -7.859 1 92.5 140 GLY A O 1
ATOM 1080 N N . CYS A 1 141 ? -0.224 6.305 -5.699 1 95.44 141 CYS A N 1
ATOM 1081 C CA . CYS A 1 141 ? -0.478 4.906 -5.379 1 95.44 141 CYS A CA 1
ATOM 1082 C C . CYS A 1 141 ? -1.774 4.426 -6.02 1 95.44 141 CYS A C 1
ATOM 1084 O O . CYS A 1 141 ? -1.827 3.326 -6.578 1 95.44 141 CYS A O 1
ATOM 1086 N N . VAL A 1 142 ? -2.766 5.273 -5.973 1 97.38 142 VAL A N 1
ATOM 1087 C CA . VAL A 1 142 ? -4.066 4.902 -6.523 1 97.38 142 VAL A CA 1
ATOM 1088 C C . VAL A 1 142 ? -3.941 4.664 -8.023 1 97.38 142 VAL A C 1
ATOM 1090 O O . VAL A 1 142 ? -4.5 3.701 -8.555 1 97.38 142 VAL A O 1
ATOM 1093 N N . MET A 1 143 ? -3.225 5.465 -8.711 1 96.75 143 MET A N 1
ATOM 1094 C CA . MET A 1 143 ? -3.027 5.312 -10.148 1 96.75 143 MET A CA 1
ATOM 1095 C C . MET A 1 143 ? -2.355 3.982 -10.469 1 96.75 143 MET A C 1
ATOM 1097 O O . MET A 1 143 ? -2.801 3.26 -11.367 1 96.75 143 MET A O 1
ATOM 1101 N N . PHE A 1 144 ? -1.375 3.594 -9.766 1 97.38 144 PHE A N 1
ATOM 1102 C CA . PHE A 1 144 ? -0.672 2.342 -10.023 1 97.38 144 PHE A CA 1
ATOM 1103 C C . PHE A 1 144 ? -1.513 1.148 -9.586 1 97.38 144 PHE A C 1
ATOM 1105 O O . PHE A 1 144 ? -1.451 0.081 -10.203 1 97.38 144 PHE A O 1
ATOM 1112 N N . ASP A 1 145 ? -2.262 1.33 -8.539 1 97.75 145 ASP A N 1
ATOM 1113 C CA . ASP A 1 145 ? -3.162 0.263 -8.117 1 97.75 145 ASP A CA 1
ATOM 1114 C C . ASP A 1 145 ? -4.211 -0.029 -9.188 1 97.75 145 ASP A C 1
ATOM 1116 O O . ASP A 1 145 ? -4.59 -1.184 -9.391 1 97.75 145 ASP A O 1
ATOM 1120 N N . ILE A 1 146 ? -4.645 0.982 -9.828 1 97.94 146 ILE A N 1
ATOM 1121 C CA . ILE A 1 146 ? -5.598 0.799 -10.922 1 97.94 146 ILE A CA 1
ATOM 1122 C C . ILE A 1 146 ? -4.953 -0.022 -12.031 1 97.94 146 ILE A C 1
ATOM 1124 O O . ILE A 1 146 ? -5.602 -0.879 -12.641 1 97.94 146 ILE A O 1
ATOM 1128 N N . VAL A 1 147 ? -3.74 0.193 -12.266 1 98.12 147 VAL A N 1
ATOM 1129 C CA . VAL A 1 147 ? -3.006 -0.582 -13.258 1 98.12 147 VAL A CA 1
ATOM 1130 C C . VAL A 1 147 ? -2.934 -2.045 -12.828 1 98.12 147 VAL A C 1
ATOM 1132 O O . VAL A 1 147 ? -3.184 -2.949 -13.625 1 98.12 147 VAL A O 1
ATOM 1135 N N . VAL A 1 148 ? -2.652 -2.275 -11.594 1 98.12 148 VAL A N 1
ATOM 1136 C CA . VAL A 1 148 ? -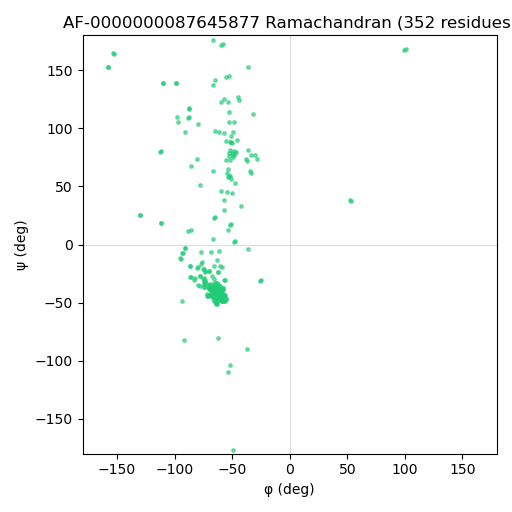2.555 -3.639 -11.078 1 98.12 148 VAL A CA 1
ATOM 1137 C C . VAL A 1 148 ? -3.92 -4.32 -11.156 1 98.12 148 VAL A C 1
ATOM 1139 O O . VAL A 1 148 ? -4.02 -5.477 -11.57 1 98.12 148 VAL A O 1
ATOM 1142 N N . ILE A 1 149 ? -4.895 -3.584 -10.805 1 98.31 149 ILE A N 1
ATOM 1143 C CA . ILE A 1 149 ? -6.25 -4.125 -10.852 1 98.31 149 ILE A CA 1
ATOM 1144 C C . ILE A 1 149 ? -6.617 -4.469 -12.289 1 98.31 149 ILE A C 1
ATOM 1146 O O . ILE A 1 149 ? -7.195 -5.523 -12.555 1 98.31 149 ILE A O 1
ATOM 1150 N N . SER A 1 150 ? -6.258 -3.615 -13.188 1 98.5 150 SER A N 1
ATOM 1151 C CA . SER A 1 150 ? -6.512 -3.879 -14.602 1 98.5 150 SER A CA 1
ATOM 1152 C C . SER A 1 150 ? -5.777 -5.133 -15.062 1 98.5 150 SER A C 1
ATOM 1154 O O . SER A 1 150 ? -6.324 -5.93 -15.828 1 98.5 150 SER A O 1
ATOM 1156 N N . GLN A 1 151 ? -4.57 -5.301 -14.625 1 98.38 151 GLN A N 1
ATOM 1157 C CA . GLN A 1 151 ? -3.814 -6.512 -14.945 1 98.38 151 GLN A CA 1
ATOM 1158 C C . GLN A 1 151 ? -4.52 -7.754 -14.406 1 98.38 151 GLN A C 1
ATOM 1160 O O . GLN A 1 151 ? -4.547 -8.789 -15.07 1 98.38 151 GLN A O 1
ATOM 1165 N N . TYR A 1 152 ? -5.023 -7.617 -13.242 1 98 152 TYR A N 1
ATOM 1166 C CA . TYR A 1 152 ? -5.715 -8.742 -12.617 1 98 152 TYR A CA 1
ATOM 1167 C C . TYR A 1 152 ? -6.871 -9.219 -13.484 1 98 152 TYR A C 1
ATOM 1169 O O . TYR A 1 152 ? -6.984 -10.414 -13.773 1 98 152 TYR A O 1
ATOM 1177 N N . TYR A 1 153 ? -7.652 -8.344 -13.914 1 97.88 153 TYR A N 1
ATOM 1178 C CA . TYR A 1 153 ? -8.805 -8.703 -14.742 1 97.88 153 TYR A CA 1
ATOM 1179 C C . TYR A 1 153 ? -8.359 -9.219 -16.109 1 97.88 153 TYR A C 1
ATOM 1181 O O . TYR A 1 153 ? -8.922 -10.18 -16.625 1 97.88 153 TYR A O 1
ATOM 1189 N N . TYR A 1 154 ? -7.375 -8.617 -16.609 1 97.94 154 TYR A N 1
ATOM 1190 C CA . TYR A 1 154 ? -6.871 -9.008 -17.922 1 97.94 154 TYR A CA 1
ATOM 1191 C C . TYR A 1 154 ? -6.352 -10.438 -17.906 1 97.94 154 TYR A C 1
ATOM 1193 O O . TYR A 1 154 ? -6.746 -11.258 -18.734 1 97.94 154 TYR A O 1
ATOM 1201 N N . TYR A 1 155 ? -5.523 -10.75 -16.953 1 97.5 155 TYR A N 1
ATOM 1202 C CA . TYR A 1 155 ? -4.902 -12.062 -16.922 1 97.5 155 TYR A CA 1
ATOM 1203 C C . TYR A 1 155 ? -5.891 -13.125 -16.453 1 97.5 155 TYR A C 1
ATOM 1205 O O . TYR A 1 155 ? -5.781 -14.297 -16.828 1 97.5 155 TYR A O 1
ATOM 1213 N N . SER A 1 156 ? -6.828 -12.711 -15.625 1 95.88 156 SER A N 1
ATOM 1214 C CA . SER A 1 156 ? -7.871 -13.648 -15.219 1 95.88 156 SER A CA 1
ATOM 1215 C C . SER A 1 156 ? -8.75 -14.047 -16.391 1 95.88 156 SER A C 1
ATOM 1217 O O . SER A 1 156 ? -9.094 -15.219 -16.547 1 95.88 156 SER A O 1
ATOM 1219 N N . LYS A 1 157 ? -9.078 -13.148 -17.203 1 96.06 157 LYS A N 1
ATOM 1220 C CA . LYS A 1 157 ? -9.875 -13.422 -18.406 1 96.06 157 LYS A CA 1
ATOM 1221 C C . LYS A 1 157 ? -9.109 -14.312 -19.375 1 96.06 157 LYS A C 1
ATOM 1223 O O . LYS A 1 157 ? -9.68 -15.25 -19.938 1 96.06 157 LYS A O 1
ATOM 1228 N N . LYS A 1 158 ? -7.898 -14.023 -19.562 1 96 158 LYS A N 1
ATOM 1229 C CA . LYS A 1 158 ? -7.07 -14.82 -20.469 1 96 158 LYS A CA 1
ATOM 1230 C C . LYS A 1 158 ? -6.953 -16.266 -19.969 1 96 158 LYS A C 1
ATOM 1232 O O . LYS A 1 158 ? -6.977 -17.203 -20.766 1 96 158 LYS A O 1
ATOM 1237 N N . LYS A 1 159 ? -6.805 -16.375 -18.719 1 94.38 159 LYS A N 1
ATOM 1238 C CA . LYS A 1 159 ? -6.723 -17.703 -18.125 1 94.38 159 LYS A CA 1
ATOM 1239 C C . LYS A 1 159 ? -8.023 -18.484 -18.328 1 94.38 159 LYS A C 1
ATOM 1241 O O . LYS A 1 159 ? -8 -19.672 -18.641 1 94.38 159 LYS A O 1
ATOM 1246 N N . GLN A 1 160 ? -9.109 -17.844 -18.172 1 95.12 160 GLN A N 1
ATOM 1247 C CA . GLN A 1 160 ? -10.414 -18.469 -18.359 1 95.12 160 GLN A CA 1
ATOM 1248 C C . GLN A 1 160 ? -10.609 -18.891 -19.828 1 95.12 160 GLN A C 1
ATOM 1250 O O . GLN A 1 160 ? -11.141 -19.969 -20.094 1 95.12 160 GLN A O 1
ATOM 1255 N N . GLU A 1 161 ? -10.18 -18.094 -20.688 1 95.62 161 GLU A N 1
ATOM 1256 C CA . GLU A 1 161 ? -10.281 -18.406 -22.109 1 95.62 161 GLU A CA 1
ATOM 1257 C C . GLU A 1 161 ? -9.43 -19.609 -22.469 1 95.62 161 GLU A C 1
ATOM 1259 O O . GLU A 1 161 ? -9.875 -20.484 -23.234 1 95.62 161 GLU A O 1
ATOM 1264 N N . SER A 1 162 ? -8.32 -19.641 -21.984 1 95 162 SER A N 1
ATOM 1265 C CA . SER A 1 162 ? -7.438 -20.781 -22.25 1 95 162 SER A CA 1
ATOM 1266 C C . SER A 1 162 ? -8.008 -22.062 -21.672 1 95 162 SER A C 1
ATOM 1268 O O . SER A 1 162 ? -7.902 -23.125 -22.281 1 95 162 SER A O 1
ATOM 1270 N N . ALA A 1 163 ? -8.578 -21.906 -20.562 1 94.56 163 ALA A N 1
ATOM 1271 C CA . ALA A 1 163 ? -9.188 -23.078 -19.922 1 94.56 163 ALA A CA 1
ATOM 1272 C C . ALA A 1 163 ? -10.375 -23.594 -20.734 1 94.56 163 ALA A C 1
ATOM 1274 O O . ALA A 1 163 ? -10.578 -24.797 -20.859 1 94.56 163 ALA A O 1
ATOM 1275 N N . ASP A 1 164 ? -11.078 -22.734 -21.312 1 95.06 164 ASP A N 1
ATOM 1276 C CA . ASP A 1 164 ? -12.227 -23.094 -22.156 1 95.06 164 ASP A CA 1
ATOM 1277 C C . ASP A 1 164 ? -11.773 -23.781 -23.438 1 95.06 164 ASP A C 1
ATOM 1279 O O . ASP A 1 164 ? -12.383 -24.75 -23.859 1 95.06 164 ASP A O 1
ATOM 1283 N N . ILE A 1 165 ? -10.766 -23.328 -23.953 1 95.31 165 ILE A N 1
ATOM 1284 C CA . ILE A 1 165 ? -10.219 -23.906 -25.172 1 95.31 165 ILE A CA 1
ATOM 1285 C C . ILE A 1 165 ? -9.703 -25.312 -24.906 1 95.31 165 ILE A C 1
ATOM 1287 O O . ILE A 1 165 ? -9.953 -26.234 -25.688 1 95.31 165 ILE A O 1
ATOM 1291 N N . GLU A 1 166 ? -9.031 -25.453 -23.859 1 94.62 166 GLU A N 1
ATOM 1292 C CA . GLU A 1 166 ? -8.508 -26.766 -23.484 1 94.62 166 GLU A CA 1
ATOM 1293 C C . GLU A 1 166 ? -9.633 -27.75 -23.219 1 94.62 166 GLU A C 1
ATOM 1295 O O . GLU A 1 166 ? -9.547 -28.922 -23.594 1 94.62 166 GLU A O 1
ATOM 1300 N N . ARG A 1 167 ? -10.656 -27.266 -22.578 1 95.25 167 ARG A N 1
ATOM 1301 C CA . ARG A 1 167 ? -11.812 -28.109 -22.312 1 95.25 167 ARG A CA 1
ATOM 1302 C C . ARG A 1 167 ? -12.492 -28.547 -23.594 1 95.25 167 ARG A C 1
ATOM 1304 O O . ARG A 1 167 ? -12.898 -29.703 -23.734 1 95.25 167 ARG A O 1
ATOM 1311 N N . GLU A 1 168 ? -12.57 -27.75 -24.484 1 94.19 168 GLU A N 1
ATOM 1312 C CA . GLU A 1 168 ? -13.172 -28.047 -25.781 1 94.19 168 GLU A CA 1
ATOM 1313 C C . GLU A 1 168 ? -12.336 -29.047 -26.562 1 94.19 168 GLU A C 1
ATOM 1315 O O . GLU A 1 168 ? -12.875 -29.969 -27.188 1 94.19 168 GLU A O 1
ATOM 1320 N N . ARG A 1 169 ? -11.062 -28.922 -26.484 1 94.25 169 ARG A N 1
ATOM 1321 C CA . ARG A 1 169 ? -10.156 -29.828 -27.188 1 94.25 169 ARG A CA 1
ATOM 1322 C C . ARG A 1 169 ? -10.227 -31.234 -26.609 1 94.25 169 ARG A C 1
ATOM 1324 O O . ARG A 1 169 ? -10.18 -32.219 -27.344 1 94.25 169 ARG A O 1
ATOM 1331 N N . LEU A 1 170 ? -10.352 -31.25 -25.312 1 94.12 170 LEU A N 1
ATOM 1332 C CA . LEU A 1 170 ? -10.461 -32.531 -24.625 1 94.12 170 LEU A CA 1
ATOM 1333 C C . LEU A 1 170 ? -11.766 -33.219 -24.969 1 94.12 170 LEU A C 1
ATOM 1335 O O . LEU A 1 170 ? -11.797 -34.438 -25.141 1 94.12 170 LEU A O 1
ATOM 1339 N N . LEU A 1 171 ? -12.82 -32.469 -25.125 1 93.94 171 LEU A N 1
ATOM 1340 C CA . LEU A 1 171 ? -14.125 -33 -25.484 1 93.94 171 LEU A CA 1
ATOM 1341 C C . LEU A 1 171 ? -14.133 -33.5 -26.922 1 93.94 171 LEU A C 1
ATOM 1343 O O . LEU A 1 171 ? -14.719 -34.531 -27.203 1 93.94 171 LEU A O 1
ATOM 1347 N N . GLU A 1 172 ? -13.461 -32.875 -27.781 1 92.38 172 GLU A N 1
ATOM 1348 C CA . GLU A 1 172 ? -13.383 -33.281 -29.188 1 92.38 172 GLU A CA 1
ATOM 1349 C C . GLU A 1 172 ? -12.578 -34.562 -29.359 1 92.38 172 GLU A C 1
ATOM 1351 O O . GLU A 1 172 ? -12.953 -35.438 -30.141 1 92.38 172 GLU A O 1
ATOM 1356 N N . ASN A 1 173 ? -11.594 -34.812 -28.609 1 92.88 173 ASN A N 1
ATOM 1357 C CA . ASN A 1 173 ? -10.766 -36 -28.672 1 92.88 173 ASN A CA 1
ATOM 1358 C C . ASN A 1 173 ? -11.484 -37.219 -28.094 1 92.88 173 ASN A C 1
ATOM 1360 O O . ASN A 1 173 ? -11.281 -38.344 -28.547 1 92.88 173 ASN A O 1
ATOM 1364 N N . SER A 1 174 ? -12.211 -36.969 -27.094 1 92.06 174 SER A N 1
ATOM 1365 C CA . SER A 1 174 ? -12.969 -38.031 -26.484 1 92.06 174 SER A CA 1
ATOM 1366 C C . SER A 1 174 ? -14.055 -38.562 -27.422 1 92.06 174 SER A C 1
ATOM 1368 O O . SER A 1 174 ? -14.359 -39.75 -27.438 1 92.06 174 SER A O 1
ATOM 1370 N N . ASP A 1 175 ? -14.547 -37.812 -28.234 1 89.44 175 ASP A N 1
ATOM 1371 C CA . ASP A 1 175 ? -15.586 -38.188 -29.188 1 89.44 175 ASP A CA 1
ATOM 1372 C C . ASP A 1 175 ? -14.984 -38.969 -30.359 1 89.44 175 ASP A C 1
ATOM 1374 O O . ASP A 1 175 ? -15.641 -39.875 -30.906 1 89.44 175 ASP A O 1
ATOM 1378 N N . HIS A 1 176 ? -13.766 -38.781 -30.688 1 86.94 176 HIS A N 1
ATOM 1379 C CA . HIS A 1 176 ? -13.133 -39.469 -31.797 1 86.94 176 HIS A CA 1
ATOM 1380 C C . HIS A 1 176 ? -12.641 -40.875 -31.359 1 86.94 176 HIS A C 1
ATOM 1382 O O . HIS A 1 176 ? -12.445 -41.75 -32.188 1 86.94 176 HIS A O 1
ATOM 1388 N N . ASP A 1 177 ? -12.312 -41.031 -30.234 1 79.19 177 ASP A N 1
ATOM 1389 C CA . ASP A 1 177 ? -11.836 -42.344 -29.75 1 79.19 177 ASP A CA 1
ATOM 1390 C C . ASP A 1 177 ? -13 -43.312 -29.547 1 79.19 177 ASP A C 1
ATOM 1392 O O . ASP A 1 177 ? -12.781 -44.5 -29.391 1 79.19 177 ASP A O 1
ATOM 1396 N N . GLU A 1 178 ? -14.195 -42.906 -29.5 1 63.97 178 GLU A N 1
ATOM 1397 C CA . GLU A 1 178 ? -15.328 -43.812 -29.516 1 63.97 178 GLU A CA 1
ATOM 1398 C C . GLU A 1 178 ? -15.781 -44.094 -30.938 1 63.97 178 GLU A C 1
ATOM 1400 O O . GLU A 1 178 ? -16.141 -45.25 -31.266 1 63.97 178 GLU A O 1
ATOM 1405 N N . MET B 1 1 ? 16.422 41.281 49.594 1 22.36 1 MET B N 1
ATOM 1406 C CA . MET B 1 1 ? 15.188 41.656 48.875 1 22.36 1 MET B CA 1
ATOM 1407 C C . MET B 1 1 ? 14.852 40.625 47.812 1 22.36 1 MET B C 1
ATOM 1409 O O . MET B 1 1 ? 15.492 40.594 46.75 1 22.36 1 MET B O 1
ATOM 1413 N N . GLY B 1 2 ? 14.516 39.312 48.094 1 24.84 2 GLY B N 1
ATOM 1414 C CA . GLY B 1 2 ? 14.625 37.938 47.719 1 24.84 2 GLY B CA 1
ATOM 1415 C C . GLY B 1 2 ? 13.586 37.5 46.688 1 24.84 2 GLY B C 1
ATOM 1416 O O . GLY B 1 2 ? 12.406 37.375 47.031 1 24.84 2 GLY B O 1
ATOM 1417 N N . TYR B 1 3 ? 13.641 38.031 45.344 1 25.92 3 TYR B N 1
ATOM 1418 C CA . TYR B 1 3 ? 12.594 37.906 44.344 1 25.92 3 TYR B CA 1
ATOM 1419 C C . TYR B 1 3 ? 12.266 36.438 44.094 1 25.92 3 TYR B C 1
ATOM 1421 O O . TYR B 1 3 ? 13.164 35.625 43.844 1 25.92 3 TYR B O 1
ATOM 1429 N N . SER B 1 4 ? 11.195 35.781 44.75 1 24.73 4 SER B N 1
ATOM 1430 C CA . SER B 1 4 ? 10.523 34.5 44.812 1 24.73 4 SER B CA 1
ATOM 1431 C C . SER B 1 4 ? 10.109 34 43.438 1 24.73 4 SER B C 1
ATOM 1433 O O . SER B 1 4 ? 9.367 34.688 42.719 1 24.73 4 SER B O 1
ATOM 1435 N N . PHE B 1 5 ? 10.992 33.25 42.688 1 25.56 5 PHE B N 1
ATOM 1436 C CA . PHE B 1 5 ? 10.961 32.531 41.406 1 25.56 5 PHE B CA 1
ATOM 1437 C C . PHE B 1 5 ? 9.703 31.688 41.281 1 25.56 5 PHE B C 1
ATOM 1439 O O . PHE B 1 5 ? 9.445 30.844 42.125 1 25.56 5 PHE B O 1
ATOM 1446 N N . PHE B 1 6 ? 8.477 32.219 40.688 1 24.88 6 PHE B N 1
ATOM 1447 C CA . PHE B 1 6 ? 7.133 31.734 40.375 1 24.88 6 PHE B CA 1
ATOM 1448 C C . PHE B 1 6 ? 7.188 30.438 39.594 1 24.88 6 PHE B C 1
ATOM 1450 O O . PHE B 1 6 ? 7.715 30.406 38.5 1 24.88 6 PHE B O 1
ATOM 1457 N N . LYS B 1 7 ? 7.242 29.219 40.188 1 27.59 7 LYS B N 1
ATOM 1458 C CA . LYS B 1 7 ? 7.215 27.797 39.844 1 27.59 7 LYS B CA 1
ATOM 1459 C C . LYS B 1 7 ? 6.004 27.453 39 1 27.59 7 LYS B C 1
ATOM 1461 O O . LYS B 1 7 ? 4.875 27.406 39.5 1 27.59 7 LYS B O 1
ATOM 1466 N N . GLY B 1 8 ? 5.898 28.031 37.688 1 24.55 8 GLY B N 1
ATOM 1467 C CA . GLY B 1 8 ? 4.777 27.75 36.812 1 24.55 8 GLY B CA 1
ATOM 1468 C C . GLY B 1 8 ? 4.52 26.266 36.625 1 24.55 8 GLY B C 1
ATOM 1469 O O . GLY B 1 8 ? 5.383 25.531 36.156 1 24.55 8 GLY B O 1
ATOM 1470 N N . SER B 1 9 ? 3.834 25.578 37.562 1 24.25 9 SER B N 1
ATOM 1471 C CA . SER B 1 9 ? 3.373 24.188 37.594 1 24.25 9 SER B CA 1
ATOM 1472 C C . SER B 1 9 ? 2.646 23.828 36.281 1 24.25 9 SER B C 1
ATOM 1474 O O . SER B 1 9 ? 1.595 24.391 35.969 1 24.25 9 SER B O 1
ATOM 1476 N N . THR B 1 10 ? 3.346 23.5 35.125 1 23.72 10 THR B N 1
ATOM 1477 C CA . THR B 1 10 ? 2.836 23.031 33.844 1 23.72 10 THR B CA 1
ATOM 1478 C C . THR B 1 10 ? 1.901 21.844 34.062 1 23.72 10 THR B C 1
ATOM 1480 O O . THR B 1 10 ? 2.293 20.828 34.625 1 23.72 10 THR B O 1
ATOM 1483 N N . ILE B 1 11 ? 0.523 22.031 34.188 1 24.16 11 ILE B N 1
ATOM 1484 C CA . ILE B 1 11 ? -0.649 21.172 34.344 1 24.16 11 ILE B CA 1
ATOM 1485 C C . ILE B 1 11 ? -0.631 20.062 33.281 1 24.16 11 ILE B C 1
ATOM 1487 O O . ILE B 1 11 ? -0.665 20.344 32.094 1 24.16 11 ILE B O 1
ATOM 1491 N N . VAL B 1 12 ? -0.011 18.938 33.469 1 24.88 12 VAL B N 1
ATOM 1492 C CA . VAL B 1 12 ? 0.051 17.672 32.75 1 24.88 12 VAL B CA 1
ATOM 1493 C C . VAL B 1 12 ? -1.361 17.141 32.531 1 24.88 12 VAL B C 1
ATOM 1495 O O . VAL B 1 12 ? -2.021 16.688 33.469 1 24.88 12 VAL B O 1
ATOM 1498 N N . VAL B 1 13 ? -2.262 17.906 31.859 1 24.38 13 VAL B N 1
ATOM 1499 C CA . VAL B 1 13 ? -3.619 17.406 31.672 1 24.38 13 VAL B CA 1
ATOM 1500 C C . VAL B 1 13 ? -3.574 16.016 31.047 1 24.38 13 VAL B C 1
ATOM 1502 O O . VAL B 1 13 ? -2.848 15.781 30.062 1 24.38 13 VAL B O 1
ATOM 1505 N N . PRO B 1 14 ? -3.996 14.969 31.734 1 25.2 14 PRO B N 1
ATOM 1506 C CA . PRO B 1 14 ? -4.117 13.547 31.406 1 25.2 14 PRO B CA 1
ATOM 1507 C C . PRO B 1 14 ? -4.902 13.305 30.109 1 25.2 14 PRO B C 1
ATOM 1509 O O . PRO B 1 14 ? -6.062 13.719 30.016 1 25.2 14 PRO B O 1
ATOM 1512 N N . CYS B 1 15 ? -4.258 13.5 28.969 1 25.36 15 CYS B N 1
ATOM 1513 C CA . CYS B 1 15 ? -4.816 13.289 27.625 1 25.36 15 CYS B CA 1
ATOM 1514 C C . CYS B 1 15 ? -5.371 11.883 27.484 1 25.36 15 CYS B C 1
ATOM 1516 O O . CYS B 1 15 ? -4.633 10.945 27.188 1 25.36 15 CYS B O 1
ATOM 1518 N N . ILE B 1 16 ? -6.16 11.391 28.531 1 24.77 16 ILE B N 1
ATOM 1519 C CA . ILE B 1 16 ? -6.809 10.078 28.547 1 24.77 16 ILE B CA 1
ATOM 1520 C C . ILE B 1 16 ? -7.801 9.977 27.391 1 24.77 16 ILE B C 1
ATOM 1522 O O . ILE B 1 16 ? -8.477 8.961 27.234 1 24.77 16 ILE B O 1
ATOM 1526 N N . ALA B 1 17 ? -8.047 11.023 26.641 1 23.23 17 ALA B N 1
ATOM 1527 C CA . ALA B 1 17 ? -9.383 11.039 26.031 1 23.23 17 ALA B CA 1
ATOM 1528 C C . ALA B 1 17 ? -9.57 9.859 25.094 1 23.23 17 ALA B C 1
ATOM 1530 O O . ALA B 1 17 ? -10.555 9.125 25.188 1 23.23 17 ALA B O 1
ATOM 1531 N N . LEU B 1 18 ? -9.055 9.914 23.828 1 26.7 18 LEU B N 1
ATOM 1532 C CA . LEU B 1 18 ? -9.883 9.453 22.719 1 26.7 18 LEU B CA 1
ATOM 1533 C C . LEU B 1 18 ? -9.75 7.945 22.531 1 26.7 18 LEU B C 1
ATOM 1535 O O . LEU B 1 18 ? -10.156 7.406 21.5 1 26.7 18 LEU B O 1
ATOM 1539 N N . SER B 1 19 ? -9.195 7.164 23.375 1 28.72 19 SER B N 1
ATOM 1540 C CA . SER B 1 19 ? -9.32 5.777 22.938 1 28.72 19 SER B CA 1
ATOM 1541 C C . SER B 1 19 ? -10.781 5.344 22.875 1 28.72 19 SER B C 1
ATOM 1543 O O . SER B 1 19 ? -11.078 4.164 22.688 1 28.72 19 SER B O 1
ATOM 1545 N N . SER B 1 20 ? -11.719 6.156 23.469 1 26.67 20 SER B N 1
ATOM 1546 C CA . SER B 1 20 ? -13.062 5.586 23.531 1 26.67 20 SER B CA 1
ATOM 1547 C C . SER B 1 20 ? -13.664 5.43 22.141 1 26.67 20 SER B C 1
ATOM 1549 O O . SER B 1 20 ? -13.945 6.422 21.469 1 26.67 20 SER B O 1
ATOM 1551 N N . LEU B 1 21 ? -13.117 4.625 21.266 1 27.14 21 LEU B N 1
ATOM 1552 C CA . LEU B 1 21 ? -13.883 4.43 20.047 1 27.14 21 LEU B CA 1
ATOM 1553 C C . LEU B 1 21 ? -15.383 4.395 20.344 1 27.14 21 LEU B C 1
ATOM 1555 O O . LEU B 1 21 ? -16.156 5.098 19.703 1 27.14 21 LEU B O 1
ATOM 1559 N N . GLY B 1 22 ? -15.984 3.09 20.641 1 27.02 22 GLY B N 1
ATOM 1560 C CA . GLY B 1 22 ? -17.266 2.432 20.531 1 27.02 22 GLY B CA 1
ATOM 1561 C C . GLY B 1 22 ? -18.266 2.861 21.609 1 27.02 22 GLY B C 1
ATOM 1562 O O . GLY B 1 22 ? -19.281 2.211 21.812 1 27.02 22 GLY B O 1
ATOM 1563 N N . SER B 1 23 ? -17.906 3.619 22.562 1 25.75 23 SER B N 1
ATOM 1564 C CA . SER B 1 23 ? -18.953 3.906 23.531 1 25.75 23 SER B CA 1
ATOM 1565 C C . SER B 1 23 ? -20.156 4.586 22.875 1 25.75 23 SER B C 1
ATOM 1567 O O . SER B 1 23 ? -20.109 5.781 22.578 1 25.75 23 SER B O 1
ATOM 1569 N N . PHE B 1 24 ? -20.609 4.059 21.719 1 22.47 24 PHE B N 1
ATOM 1570 C CA . PHE B 1 24 ? -21.875 4.383 21.062 1 22.47 24 PHE B CA 1
ATOM 1571 C C . PHE B 1 24 ? -22.969 4.637 22.078 1 22.47 24 PHE B C 1
ATOM 1573 O O . PHE B 1 24 ? -22.922 4.105 23.203 1 22.47 24 PHE B O 1
ATOM 1580 N N . CYS B 1 25 ? -23.953 5.484 21.641 1 24.89 25 CYS B N 1
ATOM 1581 C CA . CYS B 1 25 ? -25.219 6.121 21.969 1 24.89 25 CYS B CA 1
ATOM 1582 C C . CYS B 1 25 ? -26.203 5.105 22.531 1 24.89 25 CYS B C 1
ATOM 1584 O O . CYS B 1 25 ? -26.781 4.301 21.797 1 24.89 25 CYS B O 1
ATOM 1586 N N . LEU B 1 26 ? -25.781 4.414 23.5 1 20.72 26 LEU B N 1
ATOM 1587 C CA . LEU B 1 26 ? -26.875 3.662 24.109 1 20.72 26 LEU B CA 1
ATOM 1588 C C . LEU B 1 26 ? -28 4.594 24.562 1 20.72 26 LEU B C 1
ATOM 1590 O O . LEU B 1 26 ? -28.453 4.5 25.703 1 20.72 26 LEU B O 1
ATOM 1594 N N . LEU B 1 27 ? -28.219 5.754 23.891 1 24.16 27 LEU B N 1
ATOM 1595 C CA . LEU B 1 27 ? -29.406 6.473 24.344 1 24.16 27 LEU B CA 1
ATOM 1596 C C . LEU B 1 27 ? -30.625 5.574 24.297 1 24.16 27 LEU B C 1
ATOM 1598 O O . LEU B 1 27 ? -31.156 5.266 23.234 1 24.16 27 LEU B O 1
ATOM 1602 N N . SER B 1 28 ? -30.578 4.555 25.031 1 21.48 28 SER B N 1
ATOM 1603 C CA . SER B 1 28 ? -31.781 3.715 25.016 1 21.48 28 SER B CA 1
ATOM 1604 C C . SER B 1 28 ? -33.031 4.535 25.281 1 21.48 28 SER B C 1
ATOM 1606 O O . SER B 1 28 ? -33.969 4.516 24.5 1 21.48 28 SER B O 1
ATOM 1608 N N . ASP B 1 29 ? -33.656 4.488 26.531 1 22.55 29 ASP B N 1
ATOM 1609 C CA . ASP B 1 29 ? -34.969 3.91 26.781 1 22.55 29 ASP B CA 1
ATOM 1610 C C . ASP B 1 29 ? -36.062 4.969 26.672 1 22.55 29 ASP B C 1
ATOM 1612 O O . ASP B 1 29 ? -37.062 4.766 26 1 22.55 29 ASP B O 1
ATOM 1616 N N . ASN B 1 30 ? -36.375 5.867 27.766 1 24.34 30 ASN B N 1
ATOM 1617 C CA . ASN B 1 30 ? -37.719 5.867 28.359 1 24.34 30 ASN B CA 1
ATOM 1618 C C . ASN B 1 30 ? -38.625 6.883 27.672 1 24.34 30 ASN B C 1
ATOM 1620 O O . ASN B 1 30 ? -38.312 8.07 27.594 1 24.34 30 ASN B O 1
ATOM 1624 N N . SER B 1 31 ? -39.5 6.562 26.688 1 24.98 31 SER B N 1
ATOM 1625 C CA . SER B 1 31 ? -40.594 7.098 25.906 1 24.98 31 SER B CA 1
ATOM 1626 C C . SER B 1 31 ? -41.562 7.898 26.766 1 24.98 31 SER B C 1
ATOM 1628 O O . SER B 1 31 ? -42.656 7.438 27.078 1 24.98 31 SER B O 1
ATOM 1630 N N . TYR B 1 32 ? -41.188 8.68 27.906 1 24 32 TYR B N 1
ATOM 1631 C CA . TYR B 1 32 ? -42.406 9.289 28.422 1 24 32 TYR B CA 1
ATOM 1632 C C . TYR B 1 32 ? -43 10.273 27.422 1 24 32 TYR B C 1
ATOM 1634 O O . TYR B 1 32 ? -42.312 11.141 26.906 1 24 32 TYR B O 1
ATOM 1642 N N . ALA B 1 33 ? -44.031 9.945 26.562 1 24.42 33 ALA B N 1
ATOM 1643 C CA . ALA B 1 33 ? -44.844 10.602 25.547 1 24.42 33 ALA B CA 1
ATOM 1644 C C . ALA B 1 33 ? -45.438 11.906 26.062 1 24.42 33 ALA B C 1
ATOM 1646 O O . ALA B 1 33 ? -46.406 11.898 26.812 1 24.42 33 ALA B O 1
ATOM 1647 N N . PRO B 1 34 ? -44.625 12.812 26.797 1 25.14 34 PRO B N 1
ATOM 1648 C CA . PRO B 1 34 ? -45.594 13.844 27.172 1 25.14 34 PRO B CA 1
ATOM 1649 C C . PRO B 1 34 ? -46.25 14.508 25.969 1 25.14 34 PRO B C 1
ATOM 1651 O O . PRO B 1 34 ? -45.75 14.43 24.859 1 25.14 34 PRO B O 1
ATOM 1654 N N . ARG B 1 35 ? -47.312 15.375 26.156 1 27.77 35 ARG B N 1
ATOM 1655 C CA . ARG B 1 35 ? -48.375 16.016 25.391 1 27.77 35 ARG B CA 1
ATOM 1656 C C . ARG B 1 35 ? -47.781 16.984 24.359 1 27.77 35 ARG B C 1
ATOM 1658 O O . ARG B 1 35 ? -46.812 17.688 24.641 1 27.77 35 ARG B O 1
ATOM 1665 N N . ALA B 1 36 ? -48.281 17.141 23.094 1 29.22 36 ALA B N 1
ATOM 1666 C CA . ALA B 1 36 ? -48.125 17.641 21.734 1 29.22 36 ALA B CA 1
ATOM 1667 C C . ALA B 1 36 ? -48.062 19.172 21.703 1 29.22 36 ALA B C 1
ATOM 1669 O O . ALA B 1 36 ? -49.062 19.844 21.422 1 29.22 36 ALA B O 1
ATOM 1670 N N . ALA B 1 37 ? -47.688 20 22.719 1 31.94 37 ALA B N 1
ATOM 1671 C CA . ALA B 1 37 ? -47.906 21.406 22.422 1 31.94 37 ALA B CA 1
ATOM 1672 C C . ALA B 1 37 ? -47.125 21.844 21.188 1 31.94 37 ALA B C 1
ATOM 1674 O O . ALA B 1 37 ? -45.969 21.406 21 1 31.94 37 ALA B O 1
ATOM 1675 N N . ARG B 1 38 ? -47.625 22.375 20.094 1 32.56 38 ARG B N 1
ATOM 1676 C CA . ARG B 1 38 ? -47.25 22.844 18.766 1 32.56 38 ARG B CA 1
ATOM 1677 C C . ARG B 1 38 ? -46.062 23.812 18.859 1 32.56 38 ARG B C 1
ATOM 1679 O O . ARG B 1 38 ? -46.25 25.016 18.703 1 32.56 38 ARG B O 1
ATOM 1686 N N . SER B 1 39 ? -45.25 23.906 19.953 1 32.47 39 SER B N 1
ATOM 1687 C CA . SER B 1 39 ? -44.312 25.016 20.016 1 32.47 39 SER B CA 1
ATOM 1688 C C . SER B 1 39 ? -43.406 25.047 18.781 1 32.47 39 SER B C 1
ATOM 1690 O O . SER B 1 39 ? -43.25 24.031 18.109 1 32.47 39 SER B O 1
ATOM 1692 N N . ALA B 1 40 ? -43.031 26.391 18.281 1 38.12 40 ALA B N 1
ATOM 1693 C CA . ALA B 1 40 ? -42.219 26.891 17.156 1 38.12 40 ALA B CA 1
ATOM 1694 C C . ALA B 1 40 ? -40.906 26.125 17.047 1 38.12 40 ALA B C 1
ATOM 1696 O O . ALA B 1 40 ? -40.344 25.719 18.062 1 38.12 40 ALA B O 1
ATOM 1697 N N . PRO B 1 41 ? -40.562 25.562 15.891 1 37.59 41 PRO B N 1
ATOM 1698 C CA . PRO B 1 41 ? -39.375 24.734 15.68 1 37.59 41 PRO B CA 1
ATOM 1699 C C . PRO B 1 41 ? -38.094 25.422 16.156 1 37.59 41 PRO B C 1
ATOM 1701 O O . PRO B 1 41 ? -37.812 26.562 15.75 1 37.59 41 PRO B O 1
ATOM 1704 N N . VAL B 1 42 ? -37.781 25.516 17.484 1 36.94 42 VAL B N 1
ATOM 1705 C CA . VAL B 1 42 ? -36.469 25.938 17.922 1 36.94 42 VAL B CA 1
ATOM 1706 C C . VAL B 1 42 ? -35.406 25.391 16.969 1 36.94 42 VAL B C 1
ATOM 1708 O O . VAL B 1 42 ? -35.281 24.172 16.812 1 36.94 42 VAL B O 1
ATOM 1711 N N . ALA B 1 43 ? -35.188 26.062 15.805 1 39.59 43 ALA B N 1
ATOM 1712 C CA . ALA B 1 43 ? -33.969 25.844 15.023 1 39.59 43 ALA B CA 1
ATOM 1713 C C . ALA B 1 43 ? -32.781 25.578 15.938 1 39.59 43 ALA B C 1
ATOM 1715 O O . ALA B 1 43 ? -32.281 26.484 16.609 1 39.59 43 ALA B O 1
ATOM 1716 N N . ILE B 1 44 ? -32.656 24.531 16.766 1 40.47 44 ILE B N 1
ATOM 1717 C CA . ILE B 1 44 ? -31.438 24.078 17.422 1 40.47 44 ILE B CA 1
ATOM 1718 C C . ILE B 1 44 ? -30.234 24.406 16.547 1 40.47 44 ILE B C 1
ATOM 1720 O O . ILE B 1 44 ? -30.109 23.906 15.438 1 40.47 44 ILE B O 1
ATOM 1724 N N . ASN B 1 45 ? -29.703 25.688 16.453 1 39.88 45 ASN B N 1
ATOM 1725 C CA . ASN B 1 45 ? -28.547 26.203 15.734 1 39.88 45 ASN B CA 1
ATOM 1726 C C . ASN B 1 45 ? -27.375 25.219 15.773 1 39.88 45 ASN B C 1
ATOM 1728 O O . ASN B 1 45 ? -26.703 25.094 16.797 1 39.88 45 ASN B O 1
ATOM 1732 N N . THR B 1 46 ? -27.375 24.109 15.055 1 49.31 46 THR B N 1
ATOM 1733 C CA . THR B 1 46 ? -26.297 23.141 14.781 1 49.31 46 THR B CA 1
ATOM 1734 C C . THR B 1 46 ? -24.938 23.812 14.883 1 49.31 46 THR B C 1
ATOM 1736 O O . THR B 1 46 ? -23.969 23.203 15.352 1 49.31 46 THR B O 1
ATOM 1739 N N . ARG B 1 47 ? -24.906 25.172 14.516 1 54.47 47 ARG B N 1
ATOM 1740 C CA . ARG B 1 47 ? -23.672 25.922 14.578 1 54.47 47 ARG B CA 1
ATOM 1741 C C . ARG B 1 47 ? -23.203 26.094 16.016 1 54.47 47 ARG B C 1
ATOM 1743 O O . ARG B 1 47 ? -22.016 25.984 16.312 1 54.47 47 ARG B O 1
ATOM 1750 N N . SER B 1 48 ? -24.203 26.375 16.906 1 55.66 48 SER B N 1
ATOM 1751 C CA . SER B 1 48 ? -23.812 26.562 18.297 1 55.66 48 SER B CA 1
ATOM 1752 C C . SER B 1 48 ? -23.297 25.266 18.906 1 55.66 48 SER B C 1
ATOM 1754 O O . SER B 1 48 ? -22.312 25.266 19.641 1 55.66 48 SER B O 1
ATOM 1756 N N . TYR B 1 49 ? -23.922 24.109 18.703 1 52.81 49 TYR B N 1
ATOM 1757 C CA . TYR B 1 49 ? -23.484 22.828 19.234 1 52.81 49 TYR B CA 1
ATOM 1758 C C . TYR B 1 49 ? -22.125 22.438 18.656 1 52.81 49 TYR B C 1
ATOM 1760 O O . TYR B 1 49 ? -21.266 21.922 19.375 1 52.81 49 TYR B O 1
ATOM 1768 N N . LEU B 1 50 ? -22 22.719 17.438 1 52.75 50 LEU B N 1
ATOM 1769 C CA . LEU B 1 50 ? -20.734 22.469 16.766 1 52.75 50 LEU B CA 1
ATOM 1770 C C . LEU B 1 50 ? -19.641 23.375 17.312 1 52.75 50 LEU B C 1
ATOM 1772 O O . LEU B 1 50 ? -18.5 22.922 17.531 1 52.75 50 LEU B O 1
ATOM 1776 N N . GLU B 1 51 ? -19.984 24.688 17.484 1 56.16 51 GLU B N 1
ATOM 1777 C CA . GLU B 1 51 ? -19.062 25.625 18.125 1 56.16 51 GLU B CA 1
ATOM 1778 C C . GLU B 1 51 ? -18.703 25.172 19.547 1 56.16 51 GLU B C 1
ATOM 1780 O O . GLU B 1 51 ? -17.547 25.281 19.953 1 56.16 51 GLU B O 1
ATOM 1785 N N . HIS B 1 52 ? -19.703 24.734 20.266 1 54.59 52 HIS B N 1
ATOM 1786 C CA . HIS B 1 52 ? -19.438 24.234 21.609 1 54.59 52 HIS B CA 1
ATOM 1787 C C . HIS B 1 52 ? -18.578 22.969 21.562 1 54.59 52 HIS B C 1
ATOM 1789 O O . HIS B 1 52 ? -17.672 22.797 22.391 1 54.59 52 HIS B O 1
ATOM 1795 N N . ALA B 1 53 ? -18.906 22.078 20.656 1 51.53 53 ALA B N 1
ATOM 1796 C CA . ALA B 1 53 ? -18.109 20.859 20.5 1 51.53 53 ALA B CA 1
ATOM 1797 C C . ALA B 1 53 ? -16.672 21.188 20.109 1 51.53 53 ALA B C 1
ATOM 1799 O O . ALA B 1 53 ? -15.734 20.547 20.594 1 51.53 53 ALA B O 1
ATOM 1800 N N . LEU B 1 54 ? -16.5 22.109 19.25 1 54.84 54 LEU B N 1
ATOM 1801 C CA . LEU B 1 54 ? -15.18 22.594 18.859 1 54.84 54 LEU B CA 1
ATOM 1802 C C . LEU B 1 54 ? -14.453 23.203 2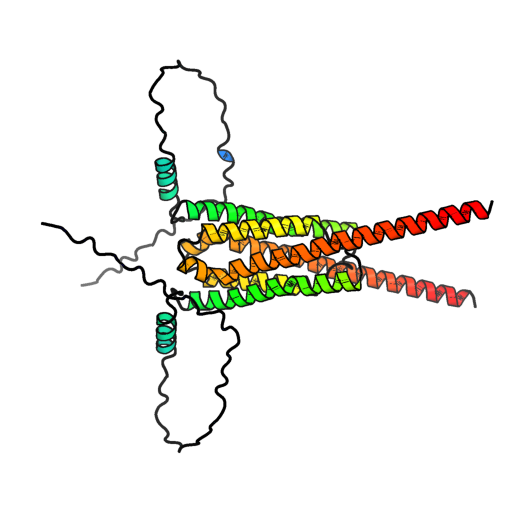0.062 1 54.84 54 LEU B C 1
ATOM 1804 O O . LEU B 1 54 ? -13.227 23.109 20.172 1 54.84 54 LEU B O 1
ATOM 1808 N N . GLN B 1 55 ? -15.203 24.016 20.766 1 52.62 55 GLN B N 1
ATOM 1809 C CA . GLN B 1 55 ? -14.625 24.547 21.984 1 52.62 55 GLN B CA 1
ATOM 1810 C C . GLN B 1 55 ? -14.188 23.438 22.938 1 52.62 55 GLN B C 1
ATOM 1812 O O . GLN B 1 55 ? -13.242 23.594 23.703 1 52.62 55 GLN B O 1
ATOM 1817 N N . MET B 1 56 ? -14.875 22.453 22.844 1 46.56 56 MET B N 1
ATOM 1818 C CA . MET B 1 56 ? -14.594 21.375 23.797 1 46.56 56 MET B CA 1
ATOM 1819 C C . MET B 1 56 ? -13.352 20.594 23.375 1 46.56 56 MET B C 1
ATOM 1821 O O . MET B 1 56 ? -12.641 20.047 24.234 1 46.56 56 MET B O 1
ATOM 1825 N N . TRP B 1 57 ? -13.172 20.438 22.062 1 53.75 57 TRP B N 1
ATOM 1826 C CA . TRP B 1 57 ? -11.977 19.656 21.734 1 53.75 57 TRP B CA 1
ATOM 1827 C C . TRP B 1 57 ? -10.93 20.531 21.047 1 53.75 57 TRP B C 1
ATOM 1829 O O . TRP B 1 57 ? -10.977 20.75 19.844 1 53.75 57 TRP B O 1
ATOM 1839 N N . PRO B 1 58 ? -10.195 21.297 21.844 1 57.81 58 PRO B N 1
ATOM 1840 C CA . PRO B 1 58 ? -9.219 22.297 21.422 1 57.81 58 PRO B CA 1
ATOM 1841 C C . PRO B 1 58 ? -8.258 21.766 20.359 1 57.81 58 PRO B C 1
ATOM 1843 O O . PRO B 1 58 ? -7.445 22.516 19.812 1 57.81 58 PRO B O 1
ATOM 1846 N N . ILE B 1 59 ? -8.453 20.547 19.938 1 65.38 59 ILE B N 1
ATOM 1847 C CA . ILE B 1 59 ? -7.48 19.984 19.016 1 65.38 59 ILE B CA 1
ATOM 1848 C C . ILE B 1 59 ? -7.758 20.5 17.594 1 65.38 59 ILE B C 1
ATOM 1850 O O . ILE B 1 59 ? -6.828 20.688 16.812 1 65.38 59 ILE B O 1
ATOM 1854 N N . PHE B 1 60 ? -8.984 20.984 17.391 1 71.12 60 PHE B N 1
ATOM 1855 C CA . PHE B 1 60 ? -9.336 21.312 16.016 1 71.12 60 PHE B CA 1
ATOM 1856 C C . PHE B 1 60 ? -9.445 22.812 15.82 1 71.12 60 PHE B C 1
ATOM 1858 O O . PHE B 1 60 ? -9.883 23.531 16.734 1 71.12 60 PHE B O 1
ATOM 1865 N N . GLU B 1 61 ? -8.953 23.25 14.742 1 71 61 GLU B N 1
ATOM 1866 C CA . GLU B 1 61 ? -9 24.672 14.43 1 71 61 GLU B CA 1
ATOM 1867 C C . GLU B 1 61 ? -10.312 25.047 13.758 1 71 61 GLU B C 1
ATOM 1869 O O . GLU B 1 61 ? -10.742 26.203 13.82 1 71 61 GLU B O 1
ATOM 1874 N N . SER B 1 62 ? -10.945 24.109 13.039 1 79.31 62 SER B N 1
ATOM 1875 C CA . SER B 1 62 ? -12.18 24.344 12.297 1 79.31 62 SER B CA 1
ATOM 1876 C C . SER B 1 62 ? -12.992 23.062 12.156 1 79.31 62 SER B C 1
ATOM 1878 O O . SER B 1 62 ? -12.5 21.969 12.461 1 79.31 62 SER B O 1
ATOM 1880 N N . TYR B 1 63 ? -14.234 23.234 11.805 1 81.25 63 TYR B N 1
ATOM 1881 C CA . TYR B 1 63 ? -15.086 22.078 11.531 1 81.25 63 TYR B CA 1
ATOM 1882 C C . TYR B 1 63 ? -14.5 21.219 10.414 1 81.25 63 TYR B C 1
ATOM 1884 O O . TYR B 1 63 ? -14.594 20 10.453 1 81.25 63 TYR B O 1
ATOM 1892 N N . THR B 1 64 ? -13.984 21.906 9.461 1 84 64 THR B N 1
ATOM 1893 C CA . THR B 1 64 ? -13.383 21.188 8.344 1 84 64 THR B CA 1
ATOM 1894 C C . THR B 1 64 ? -12.195 20.359 8.805 1 84 64 THR B C 1
ATOM 1896 O O . THR B 1 64 ? -11.984 19.25 8.32 1 84 64 THR B O 1
ATOM 1899 N N . ASP B 1 65 ? -11.539 20.844 9.734 1 84.62 65 ASP B N 1
ATOM 1900 C CA . ASP B 1 65 ? -10.414 20.109 10.305 1 84.62 65 ASP B CA 1
ATOM 1901 C C . ASP B 1 65 ? -10.891 18.875 11.07 1 84.62 65 ASP B C 1
ATOM 1903 O O . ASP B 1 65 ? -10.266 17.812 11 1 84.62 65 ASP B O 1
ATOM 1907 N N . MET B 1 66 ? -11.898 19.078 11.812 1 87.44 66 MET B N 1
ATOM 1908 C CA . MET B 1 66 ? -12.484 17.953 12.531 1 87.44 66 MET B CA 1
ATOM 1909 C C . MET B 1 66 ? -12.953 16.875 11.562 1 87.44 66 MET B C 1
ATOM 1911 O O . MET B 1 66 ? -12.727 15.688 11.805 1 87.44 66 MET B O 1
ATOM 1915 N N . LEU B 1 67 ? -13.602 17.219 10.508 1 90.5 67 LEU B N 1
ATOM 1916 C CA . LEU B 1 67 ? -14.031 16.266 9.484 1 90.5 67 LEU B CA 1
ATOM 1917 C C . LEU B 1 67 ? -12.836 15.562 8.859 1 90.5 67 LEU B C 1
ATOM 1919 O O . LEU B 1 67 ? -12.891 14.367 8.57 1 90.5 67 LEU B O 1
ATOM 1923 N N . GLY B 1 68 ? -11.812 16.266 8.664 1 91.94 68 GLY B N 1
ATOM 1924 C CA . GLY B 1 68 ? -10.586 15.656 8.172 1 91.94 68 GLY B CA 1
ATOM 1925 C C . GLY B 1 68 ? -10.055 14.57 9.086 1 91.94 68 GLY B C 1
ATOM 1926 O O . GLY B 1 68 ? -9.594 13.523 8.617 1 91.94 68 GLY B O 1
ATOM 1927 N N . TYR B 1 69 ? -10.133 14.859 10.32 1 92 69 TYR B N 1
ATOM 1928 C CA . TYR B 1 69 ? -9.672 13.891 11.297 1 92 69 TYR B CA 1
ATOM 1929 C C . TYR B 1 69 ? -10.523 12.625 11.266 1 92 69 TYR B C 1
ATOM 1931 O O . TYR B 1 69 ? -10 11.508 11.328 1 92 69 TYR B O 1
ATOM 1939 N N . ILE B 1 70 ? -11.75 12.758 11.18 1 94.06 70 ILE B N 1
ATOM 1940 C CA . ILE B 1 70 ? -12.672 11.625 11.133 1 94.06 70 ILE B CA 1
ATOM 1941 C C . ILE B 1 70 ? -12.422 10.812 9.859 1 94.06 70 ILE B C 1
ATOM 1943 O O . ILE B 1 70 ? -12.281 9.594 9.922 1 94.06 70 ILE B O 1
ATOM 1947 N N . VAL B 1 71 ? -12.391 11.445 8.758 1 96.06 71 VAL B N 1
ATOM 1948 C CA . VAL B 1 71 ? -12.141 10.773 7.484 1 96.06 71 VAL B CA 1
ATOM 1949 C C . VAL B 1 71 ? -10.758 10.125 7.504 1 96.06 71 VAL B C 1
ATOM 1951 O O . VAL B 1 71 ? -10.578 9.016 6.992 1 96.06 71 VAL B O 1
ATOM 1954 N N . GLY B 1 72 ? -9.805 10.781 8.07 1 95.81 72 GLY B N 1
ATOM 1955 C CA . GLY B 1 72 ? -8.484 10.195 8.234 1 95.81 72 GLY B CA 1
ATOM 1956 C C . GLY B 1 72 ? -8.492 8.945 9.086 1 95.81 72 GLY B C 1
ATOM 1957 O O . GLY B 1 72 ? -7.73 8.008 8.828 1 95.81 72 GLY B O 1
ATOM 1958 N N . SER B 1 73 ? -9.336 8.938 10.055 1 96.25 73 SER B N 1
ATOM 1959 C CA . SER B 1 73 ? -9.453 7.758 10.906 1 96.25 73 SER B CA 1
ATOM 1960 C C . SER B 1 73 ? -10.062 6.59 10.133 1 96.25 73 SER B C 1
ATOM 1962 O O . SER B 1 73 ? -9.664 5.438 10.336 1 96.25 73 SER B O 1
ATOM 1964 N N . VAL B 1 74 ? -10.977 6.848 9.289 1 97.12 74 VAL B N 1
ATOM 1965 C CA . VAL B 1 74 ? -11.523 5.82 8.406 1 97.12 74 VAL B CA 1
ATOM 1966 C C . VAL B 1 74 ? -10.438 5.305 7.473 1 97.12 74 VAL B C 1
ATOM 1968 O O . VAL B 1 74 ? -10.32 4.094 7.254 1 97.12 74 VAL B O 1
ATOM 1971 N N . ALA B 1 75 ? -9.664 6.203 6.941 1 97.44 75 ALA B N 1
ATOM 1972 C CA . ALA B 1 75 ? -8.531 5.812 6.105 1 97.44 75 ALA B CA 1
ATOM 1973 C C . ALA B 1 75 ? -7.586 4.879 6.859 1 97.44 75 ALA B C 1
ATOM 1975 O O . ALA B 1 75 ? -7.129 3.875 6.309 1 97.44 75 ALA B O 1
ATOM 1976 N N . ALA B 1 76 ? -7.328 5.211 8.102 1 97.19 76 ALA B N 1
ATOM 1977 C CA . ALA B 1 76 ? -6.441 4.387 8.914 1 97.19 76 ALA B CA 1
ATOM 1978 C C . ALA B 1 76 ? -6.992 2.975 9.078 1 97.19 76 ALA B C 1
ATOM 1980 O O . ALA B 1 76 ? -6.242 1.998 9.016 1 97.19 76 ALA B O 1
ATOM 1981 N N . LEU B 1 77 ? -8.25 2.857 9.242 1 96.19 77 LEU B N 1
ATOM 1982 C CA . LEU B 1 77 ? -8.883 1.551 9.359 1 96.19 77 LEU B CA 1
ATOM 1983 C C . LEU B 1 77 ? -8.734 0.755 8.07 1 96.19 77 LEU B C 1
ATOM 1985 O O . LEU B 1 77 ? -8.492 -0.454 8.102 1 96.19 77 LEU B O 1
ATOM 1989 N N . CYS B 1 78 ? -8.891 1.374 6.961 1 95.94 78 CYS B N 1
ATOM 1990 C CA . CYS B 1 78 ? -8.656 0.723 5.676 1 95.94 78 CYS B CA 1
ATOM 1991 C C . CYS B 1 78 ? -7.219 0.24 5.559 1 95.94 78 CYS B C 1
ATOM 1993 O O . CYS B 1 78 ? -6.969 -0.878 5.105 1 95.94 78 CYS B O 1
ATOM 1995 N N . TYR B 1 79 ? -6.312 1.069 6 1 93.44 79 TYR B N 1
ATOM 1996 C CA . TYR B 1 79 ? -4.902 0.699 5.957 1 93.44 79 TYR B CA 1
ATOM 1997 C C . TYR B 1 79 ? -4.629 -0.509 6.844 1 93.44 79 TYR B C 1
ATOM 1999 O O . TYR B 1 79 ? -3.885 -1.414 6.461 1 93.44 79 TYR B O 1
ATOM 2007 N N . PHE B 1 80 ? -5.289 -0.64 7.957 1 90.75 80 PHE B N 1
ATOM 2008 C CA . PHE B 1 80 ? -5.141 -1.763 8.875 1 90.75 80 PHE B CA 1
ATOM 2009 C C . PHE B 1 80 ? -5.738 -3.031 8.281 1 90.75 80 PHE B C 1
ATOM 2011 O O . PHE B 1 80 ? -5.148 -4.109 8.375 1 90.75 80 PHE B O 1
ATOM 2018 N N . GLY B 1 81 ? -6.746 -2.855 7.637 1 91.75 81 GLY B N 1
ATOM 2019 C CA . GLY B 1 81 ? -7.461 -4.012 7.125 1 91.75 81 GLY B CA 1
ATOM 2020 C C . GLY B 1 81 ? -7.055 -4.391 5.711 1 91.75 81 GLY B C 1
ATOM 2021 O O . GLY B 1 81 ? -7.426 -5.453 5.215 1 91.75 81 GLY B O 1
ATOM 2022 N N . GLY B 1 82 ? -6.254 -3.578 5.109 1 95.5 82 GLY B N 1
ATOM 2023 C CA . GLY B 1 82 ? -5.98 -3.74 3.691 1 95.5 82 GLY B CA 1
ATOM 2024 C C . GLY B 1 82 ? -5.078 -4.922 3.391 1 95.5 82 GLY B C 1
ATOM 2025 O O . GLY B 1 82 ? -5.129 -5.484 2.293 1 95.5 82 GLY B O 1
ATOM 2026 N N . ARG B 1 83 ? -4.273 -5.375 4.332 1 96.56 83 ARG B N 1
ATOM 2027 C CA . ARG B 1 83 ? -3.342 -6.473 4.094 1 96.56 83 ARG B CA 1
ATOM 2028 C C . ARG B 1 83 ? -3.951 -7.809 4.52 1 96.56 83 ARG B C 1
ATOM 2030 O O . ARG B 1 83 ? -3.439 -8.867 4.164 1 96.56 83 ARG B O 1
ATOM 2037 N N . ILE B 1 84 ? -5.035 -7.766 5.223 1 97.25 84 ILE B N 1
ATOM 2038 C CA . ILE B 1 84 ? -5.613 -8.961 5.82 1 97.25 84 ILE B CA 1
ATOM 2039 C C . ILE B 1 84 ? -6.043 -9.93 4.723 1 97.25 84 ILE B C 1
ATOM 2041 O O . ILE B 1 84 ? -5.711 -11.117 4.766 1 97.25 84 ILE B O 1
ATOM 2045 N N . PRO B 1 85 ? -6.707 -9.461 3.682 1 98.06 85 PRO B N 1
ATOM 2046 C CA . PRO B 1 85 ? -7.066 -10.398 2.615 1 98.06 85 PRO B CA 1
ATOM 2047 C C . PRO B 1 85 ? -5.852 -11.055 1.976 1 98.06 85 PRO B C 1
ATOM 2049 O O . PRO B 1 85 ? -5.895 -12.242 1.634 1 98.06 85 PRO B O 1
ATOM 2052 N N . GLN B 1 86 ? -4.836 -10.391 1.815 1 98 86 GLN B N 1
ATOM 2053 C CA . GLN B 1 86 ? -3.629 -10.961 1.228 1 98 86 GLN B CA 1
ATOM 2054 C C . GLN B 1 86 ? -3.01 -12.008 2.15 1 98 86 GLN B C 1
ATOM 2056 O O . GLN B 1 86 ? -2.555 -13.055 1.691 1 98 86 GLN B O 1
ATOM 2061 N N . ILE B 1 87 ? -2.982 -11.648 3.387 1 98.31 87 ILE B N 1
ATOM 2062 C CA . ILE B 1 87 ? -2.424 -12.562 4.375 1 98.31 87 ILE B CA 1
ATOM 2063 C C . ILE B 1 87 ? -3.217 -13.875 4.371 1 98.31 87 ILE B C 1
ATOM 2065 O O . ILE B 1 87 ? -2.633 -14.961 4.379 1 98.31 87 ILE B O 1
ATOM 2069 N N . ILE B 1 88 ? -4.5 -13.766 4.34 1 98.25 88 ILE B N 1
ATOM 2070 C CA . ILE B 1 88 ? -5.375 -14.938 4.324 1 98.25 88 ILE B CA 1
ATOM 2071 C C . ILE B 1 88 ? -5.145 -15.734 3.047 1 98.25 88 ILE B C 1
ATOM 2073 O O . ILE B 1 88 ? -5.027 -16.969 3.09 1 98.25 88 ILE B O 1
ATOM 2077 N N . LYS B 1 89 ? -5.051 -15.094 1.93 1 97.94 89 LYS B N 1
ATOM 2078 C CA . LYS B 1 89 ? -4.836 -15.773 0.655 1 97.94 89 LYS B CA 1
ATOM 2079 C C . LYS B 1 89 ? -3.518 -16.547 0.657 1 97.94 89 LYS B C 1
ATOM 2081 O O . LYS B 1 89 ? -3.453 -17.672 0.187 1 97.94 89 LYS B O 1
ATOM 2086 N N . ASN B 1 90 ? -2.49 -15.867 1.158 1 98.19 90 ASN B N 1
ATOM 2087 C CA . ASN B 1 90 ? -1.203 -16.547 1.261 1 98.19 90 ASN B CA 1
ATOM 2088 C C . ASN B 1 90 ? -1.305 -17.812 2.098 1 98.19 90 ASN B C 1
ATOM 2090 O O . ASN B 1 90 ? -0.721 -18.844 1.745 1 98.19 90 ASN B O 1
ATOM 2094 N N . TYR B 1 91 ? -2.002 -17.672 3.162 1 97.94 91 TYR B N 1
ATOM 2095 C CA . TYR B 1 91 ? -2.176 -18.812 4.055 1 97.94 91 TYR B CA 1
ATOM 2096 C C . TYR B 1 91 ? -2.941 -19.938 3.361 1 97.94 91 TYR B C 1
ATOM 2098 O O . TYR B 1 91 ? -2.574 -21.109 3.473 1 97.94 91 TYR B O 1
ATOM 2106 N N . GLN B 1 92 ? -3.988 -19.625 2.613 1 97.69 92 GLN B N 1
ATOM 2107 C CA . GLN B 1 92 ? -4.812 -20.609 1.921 1 97.69 92 GLN B CA 1
ATOM 2108 C C . GLN B 1 92 ? -4.039 -21.281 0.793 1 97.69 92 GLN B C 1
ATOM 2110 O O . GLN B 1 92 ? -4.152 -22.5 0.59 1 97.69 92 GLN B O 1
ATOM 2115 N N . ARG B 1 93 ? -3.205 -20.516 0.132 1 96.75 93 ARG B N 1
ATOM 2116 C CA . ARG B 1 93 ? -2.455 -21.031 -1.008 1 96.75 93 ARG B CA 1
ATOM 2117 C C . ARG B 1 93 ? -1.159 -21.703 -0.555 1 96.75 93 ARG B C 1
ATOM 2119 O O . ARG B 1 93 ? -0.521 -22.422 -1.325 1 96.75 93 ARG B O 1
ATOM 2126 N N . LYS B 1 94 ? -0.804 -21.328 0.678 1 96.94 94 LYS B N 1
ATOM 2127 C CA . LYS B 1 94 ? 0.494 -21.75 1.193 1 96.94 94 LYS B CA 1
ATOM 2128 C C . LYS B 1 94 ? 1.616 -21.391 0.223 1 96.94 94 LYS B C 1
ATOM 2130 O O . LYS B 1 94 ? 2.48 -22.219 -0.069 1 96.94 94 LYS B O 1
ATOM 2135 N N . SER B 1 95 ? 1.472 -20.25 -0.376 1 96.62 95 SER B N 1
ATOM 2136 C CA . SER B 1 95 ? 2.426 -19.75 -1.36 1 96.62 95 SER B CA 1
ATOM 2137 C C . SER B 1 95 ? 2.334 -18.234 -1.501 1 96.62 95 SER B C 1
ATOM 2139 O O . SER B 1 95 ? 1.27 -17.641 -1.288 1 96.62 95 SER B O 1
ATOM 2141 N N . CYS B 1 96 ? 3.453 -17.672 -1.891 1 96.75 96 CYS B N 1
ATOM 2142 C CA . CYS B 1 96 ? 3.514 -16.234 -2.176 1 96.75 96 CYS B CA 1
ATOM 2143 C C . CYS B 1 96 ? 4.164 -15.977 -3.529 1 96.75 96 CYS B C 1
ATOM 2145 O O . CYS B 1 96 ? 4.781 -14.93 -3.736 1 96.75 96 CYS B O 1
ATOM 2147 N N . ALA B 1 97 ? 4.102 -16.922 -4.395 1 93.06 97 ALA B N 1
ATOM 2148 C CA . ALA B 1 97 ? 4.797 -16.859 -5.676 1 93.06 97 ALA B CA 1
ATOM 2149 C C . ALA B 1 97 ? 4.293 -15.703 -6.527 1 93.06 97 ALA B C 1
ATOM 2151 O O . ALA B 1 97 ? 5.043 -15.148 -7.336 1 93.06 97 ALA B O 1
ATOM 2152 N N . GLY B 1 98 ? 3.178 -15.211 -6.371 1 95.12 98 GLY B N 1
ATOM 2153 C CA . GLY B 1 98 ? 2.633 -14.125 -7.168 1 95.12 98 GLY B CA 1
ATOM 2154 C C . GLY B 1 98 ? 2.928 -12.75 -6.59 1 95.12 98 GLY B C 1
ATOM 2155 O O . GLY B 1 98 ? 2.67 -11.734 -7.234 1 95.12 98 GLY B O 1
ATOM 2156 N N . LEU B 1 99 ? 3.553 -12.734 -5.48 1 97.12 99 LEU B N 1
ATOM 2157 C CA . LEU B 1 99 ? 3.834 -11.477 -4.797 1 97.12 99 LEU B CA 1
ATOM 2158 C C . LEU B 1 99 ? 5.262 -11.023 -5.066 1 97.12 99 LEU B C 1
ATOM 2160 O O . LEU B 1 99 ? 6.188 -11.836 -5.098 1 97.12 99 LEU B O 1
ATOM 2164 N N . SER B 1 100 ? 5.426 -9.703 -5.285 1 97.31 100 SER B N 1
ATOM 2165 C CA . SER B 1 100 ? 6.758 -9.117 -5.391 1 97.31 100 SER B CA 1
ATOM 2166 C C . SER B 1 100 ? 7.301 -8.727 -4.02 1 97.31 100 SER B C 1
ATOM 2168 O O . SER B 1 100 ? 6.801 -7.793 -3.391 1 97.31 100 SER B O 1
ATOM 2170 N N . LEU B 1 101 ? 8.344 -9.367 -3.68 1 97.12 101 LEU B N 1
ATOM 2171 C CA . LEU B 1 101 ? 8.969 -9.062 -2.4 1 97.12 101 LEU B CA 1
ATOM 2172 C C . LEU B 1 101 ? 9.555 -7.652 -2.406 1 97.12 101 LEU B C 1
ATOM 2174 O O . LEU B 1 101 ? 9.5 -6.945 -1.396 1 97.12 101 LEU B O 1
ATOM 2178 N N . LEU B 1 102 ? 10.133 -7.277 -3.482 1 97.62 102 LEU B N 1
ATOM 2179 C CA . LEU B 1 102 ? 10.703 -5.941 -3.619 1 97.62 102 LEU B CA 1
ATOM 2180 C C . LEU B 1 102 ? 9.648 -4.867 -3.385 1 97.62 102 LEU B C 1
ATOM 2182 O O . LEU B 1 102 ? 9.938 -3.83 -2.783 1 97.62 102 LEU B O 1
ATOM 2186 N N . MET B 1 103 ? 8.461 -5.117 -3.836 1 97.62 103 MET B N 1
ATOM 2187 C CA . MET B 1 103 ? 7.371 -4.18 -3.6 1 97.62 103 MET B CA 1
ATOM 2188 C C . MET B 1 103 ? 7.191 -3.92 -2.107 1 97.62 103 MET B C 1
ATOM 2190 O O . MET B 1 103 ? 7.086 -2.768 -1.682 1 97.62 103 MET B O 1
ATOM 2194 N N . PHE B 1 104 ? 7.199 -4.914 -1.343 1 97.31 104 PHE B N 1
ATOM 2195 C CA . PHE B 1 104 ? 6.949 -4.785 0.087 1 97.31 104 PHE B CA 1
ATOM 2196 C C . PHE B 1 104 ? 8.086 -4.031 0.771 1 97.31 104 PHE B C 1
ATOM 2198 O O . PHE B 1 104 ? 7.848 -3.238 1.685 1 97.31 104 PHE B O 1
ATOM 2205 N N . TYR B 1 105 ? 9.273 -4.285 0.323 1 97.62 105 TYR B N 1
ATOM 2206 C CA . TYR B 1 105 ? 10.398 -3.549 0.892 1 97.62 105 TYR B CA 1
ATOM 2207 C C . TYR B 1 105 ? 10.258 -2.055 0.626 1 97.62 105 TYR B C 1
ATOM 2209 O O . TYR B 1 105 ? 10.469 -1.236 1.525 1 97.62 105 TYR B O 1
ATOM 2217 N N . ILE B 1 106 ? 9.961 -1.726 -0.546 1 97.75 106 ILE B N 1
ATOM 2218 C CA . ILE B 1 106 ? 9.836 -0.323 -0.926 1 97.75 106 ILE B CA 1
ATOM 2219 C C . ILE B 1 106 ? 8.68 0.316 -0.164 1 97.75 106 ILE B C 1
ATOM 2221 O O . ILE B 1 106 ? 8.797 1.441 0.328 1 97.75 106 ILE B O 1
ATOM 2225 N N . ILE B 1 107 ? 7.598 -0.423 -0.043 1 96.81 107 ILE B N 1
ATOM 2226 C CA . ILE B 1 107 ? 6.41 0.106 0.623 1 96.81 107 ILE B CA 1
ATOM 2227 C C . ILE B 1 107 ? 6.703 0.321 2.105 1 96.81 107 ILE B C 1
ATOM 2229 O O . ILE B 1 107 ? 6.293 1.328 2.686 1 96.81 107 ILE B O 1
ATOM 2233 N N . VAL B 1 108 ? 7.355 -0.548 2.695 1 97.69 108 VAL B N 1
ATOM 2234 C CA . VAL B 1 108 ? 7.742 -0.387 4.094 1 97.69 108 VAL B CA 1
ATOM 2235 C C . VAL B 1 108 ? 8.633 0.843 4.246 1 97.69 108 VAL B C 1
ATOM 2237 O O . VAL B 1 108 ? 8.438 1.652 5.152 1 97.69 108 VAL B O 1
ATOM 2240 N N . ALA B 1 109 ? 9.602 0.958 3.357 1 97.75 109 ALA B N 1
ATOM 2241 C CA . ALA B 1 109 ? 10.461 2.135 3.377 1 97.75 109 ALA B CA 1
ATOM 2242 C C . ALA B 1 109 ? 9.648 3.414 3.207 1 97.75 109 ALA B C 1
ATOM 2244 O O . ALA B 1 109 ? 9.875 4.398 3.914 1 97.75 109 ALA B O 1
ATOM 2245 N N . GLY B 1 110 ? 8.711 3.408 2.275 1 97.5 110 GLY B N 1
ATOM 2246 C CA . GLY B 1 110 ? 7.844 4.562 2.066 1 97.5 110 GLY B CA 1
ATOM 2247 C C . GLY B 1 110 ? 7.031 4.926 3.293 1 97.5 110 GLY B C 1
ATOM 2248 O O . GLY B 1 110 ? 6.988 6.094 3.689 1 97.5 110 GLY B O 1
ATOM 2249 N N . ASN B 1 111 ? 6.434 3.971 3.922 1 97.5 111 ASN B N 1
ATOM 2250 C CA . ASN B 1 111 ? 5.613 4.223 5.105 1 97.5 111 ASN B CA 1
ATOM 2251 C C . ASN B 1 111 ? 6.461 4.695 6.281 1 97.5 111 ASN B C 1
ATOM 2253 O O . ASN B 1 111 ? 6.027 5.543 7.062 1 97.5 111 ASN B O 1
ATOM 2257 N N . LEU B 1 112 ? 7.652 4.125 6.422 1 97.56 112 LEU B N 1
ATOM 2258 C CA . LEU B 1 112 ? 8.539 4.562 7.5 1 97.56 112 LEU B CA 1
ATOM 2259 C C . LEU B 1 112 ? 8.984 6.004 7.281 1 97.56 112 LEU B C 1
ATOM 2261 O O . LEU B 1 112 ? 8.953 6.816 8.203 1 97.56 112 LEU B O 1
ATOM 2265 N N . THR B 1 113 ? 9.43 6.312 6.102 1 97 113 THR B N 1
ATOM 2266 C CA . THR B 1 113 ? 9.859 7.676 5.801 1 97 113 THR B CA 1
ATOM 2267 C C . THR B 1 113 ? 8.688 8.648 5.93 1 97 113 THR B C 1
ATOM 2269 O O . THR B 1 113 ? 8.859 9.758 6.441 1 97 113 THR B O 1
ATOM 2272 N N . TYR B 1 114 ? 7.508 8.242 5.504 1 96.31 114 TYR B N 1
ATOM 2273 C CA . TYR B 1 114 ? 6.305 9.047 5.684 1 96.31 114 TYR B CA 1
ATOM 2274 C C . TYR B 1 114 ? 6.043 9.32 7.16 1 96.31 114 TYR B C 1
ATOM 2276 O O . TYR B 1 114 ? 5.75 10.453 7.551 1 96.31 114 TYR B O 1
ATOM 2284 N N . GLY B 1 115 ? 6.098 8.305 7.953 1 95.06 115 GLY B N 1
ATOM 2285 C CA . GLY B 1 115 ? 5.918 8.5 9.383 1 95.06 115 GLY B CA 1
ATOM 2286 C C . GLY B 1 115 ? 6.883 9.508 9.977 1 95.06 115 GLY B C 1
ATOM 2287 O O . GLY B 1 115 ? 6.477 10.391 10.734 1 95.06 115 GLY B O 1
ATOM 2288 N N . VAL B 1 116 ? 8.102 9.359 9.625 1 94.94 116 VAL B N 1
ATOM 2289 C CA . VAL B 1 116 ? 9.117 10.297 10.086 1 94.94 116 VAL B CA 1
ATOM 2290 C C . VAL B 1 116 ? 8.773 11.703 9.602 1 94.94 116 VAL B C 1
ATOM 2292 O O . VAL B 1 116 ? 8.906 12.672 10.359 1 94.94 116 VAL B O 1
ATOM 2295 N N . SER B 1 117 ? 8.344 11.812 8.391 1 95.06 117 SER B N 1
ATOM 2296 C CA . SER B 1 117 ? 7.945 13.094 7.816 1 95.06 117 SER B CA 1
ATOM 2297 C C . SER B 1 117 ? 6.844 13.758 8.641 1 95.06 117 SER B C 1
ATOM 2299 O O . SER B 1 117 ? 6.902 14.953 8.914 1 95.06 117 SER B O 1
ATOM 2301 N N . VAL B 1 118 ? 5.906 12.969 8.961 1 92.56 118 VAL B N 1
ATOM 2302 C CA . VAL B 1 118 ? 4.785 13.477 9.742 1 92.56 118 VAL B CA 1
ATOM 2303 C C . VAL B 1 118 ? 5.281 13.945 11.109 1 92.56 118 VAL B C 1
ATOM 2305 O O . VAL B 1 118 ? 4.895 15.016 11.586 1 92.56 118 VAL B O 1
ATOM 2308 N N . LEU B 1 119 ? 6.129 13.266 11.719 1 90.62 119 LEU B N 1
ATOM 2309 C CA . LEU B 1 119 ? 6.648 13.602 13.039 1 90.62 119 LEU B CA 1
ATOM 2310 C C . LEU B 1 119 ? 7.473 14.883 12.992 1 90.62 119 LEU B C 1
ATOM 2312 O O . LEU B 1 119 ? 7.395 15.711 13.898 1 90.62 119 LEU B O 1
ATOM 2316 N N . LEU B 1 120 ? 8.188 15.047 11.953 1 88.69 120 LEU B N 1
ATOM 2317 C CA . LEU B 1 120 ? 9.023 16.234 11.812 1 88.69 120 LEU B CA 1
ATOM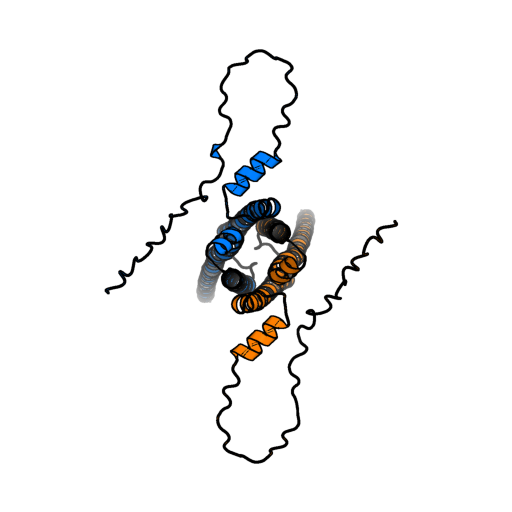 2318 C C . LEU B 1 120 ? 8.18 17.469 11.508 1 88.69 120 LEU B C 1
ATOM 2320 O O . LEU B 1 120 ? 8.555 18.578 11.867 1 88.69 120 LEU B O 1
ATOM 2324 N N . ALA B 1 121 ? 7.129 17.234 10.82 1 84.25 121 ALA B N 1
ATOM 2325 C CA . ALA B 1 121 ? 6.246 18.344 10.477 1 84.25 121 ALA B CA 1
ATOM 2326 C C . ALA B 1 121 ? 5.434 18.797 11.68 1 84.25 121 ALA B C 1
ATOM 2328 O O . ALA B 1 121 ? 4.844 19.875 11.672 1 84.25 121 ALA B O 1
ATOM 2329 N N . THR B 1 122 ? 5.312 17.938 12.641 1 75.94 122 THR B N 1
ATOM 2330 C CA . THR B 1 122 ? 4.473 18.188 13.812 1 75.94 122 THR B CA 1
ATOM 2331 C C . THR B 1 122 ? 5.258 18.922 14.898 1 75.94 122 THR B C 1
ATOM 2333 O O . THR B 1 122 ? 6.312 18.453 15.328 1 75.94 122 THR B O 1
ATOM 2336 N N . THR B 1 123 ? 4.805 20.188 14.992 1 73.06 123 THR B N 1
ATOM 2337 C CA . THR B 1 123 ? 5.379 20.969 16.078 1 73.06 123 THR B CA 1
ATOM 2338 C C . THR B 1 123 ? 4.457 20.953 17.297 1 73.06 123 THR B C 1
ATOM 2340 O O . THR B 1 123 ? 3.314 21.406 17.219 1 73.06 123 THR B O 1
ATOM 2343 N N . GLY B 1 124 ? 4.891 20.156 18.344 1 77.56 124 GLY B N 1
ATOM 2344 C CA . GLY B 1 124 ? 4.117 20.188 19.578 1 77.56 124 GLY B CA 1
ATOM 2345 C C . GLY B 1 124 ? 3.188 18.984 19.719 1 77.56 124 GLY B C 1
ATOM 2346 O O . GLY B 1 124 ? 2.973 18.25 18.75 1 77.56 124 GLY B O 1
ATOM 2347 N N . TRP B 1 125 ? 2.648 18.812 20.875 1 80.5 125 TRP B N 1
ATOM 2348 C CA . TRP B 1 125 ? 1.825 17.656 21.219 1 80.5 125 TRP B CA 1
ATOM 2349 C C . TRP B 1 125 ? 0.456 17.75 20.547 1 80.5 125 TRP B C 1
ATOM 2351 O O . TRP B 1 125 ? -0.097 16.734 20.109 1 80.5 125 TRP B O 1
ATOM 2361 N N . LEU B 1 126 ? -0.068 18.984 20.359 1 77.44 126 LEU B N 1
ATOM 2362 C CA . LEU B 1 126 ? -1.387 19.172 19.75 1 77.44 126 LEU B CA 1
ATOM 2363 C C . LEU B 1 126 ? -1.359 18.828 18.266 1 77.44 126 LEU B C 1
ATOM 2365 O O . LEU B 1 126 ? -2.289 18.188 17.75 1 77.44 126 LEU B O 1
ATOM 2369 N N . PHE B 1 127 ? -0.343 19.281 17.656 1 76.38 127 PHE B N 1
ATOM 2370 C CA . PHE B 1 127 ? -0.203 18.969 16.234 1 76.38 127 PHE B CA 1
ATOM 2371 C C . PHE B 1 127 ? -0.033 17.469 16.031 1 76.38 127 PHE B C 1
ATOM 2373 O O . PHE B 1 127 ? -0.566 16.906 15.07 1 76.38 127 PHE B O 1
ATOM 2380 N N . PHE B 1 128 ? 0.659 16.875 17 1 81.31 128 PHE B N 1
ATOM 2381 C CA . PHE B 1 128 ? 0.818 15.43 16.953 1 81.31 128 PHE B CA 1
ATOM 2382 C C . PHE B 1 128 ? -0.535 14.734 17.031 1 81.31 128 PHE B C 1
ATOM 2384 O O . PHE B 1 128 ? -0.832 13.844 16.234 1 81.31 128 PHE B O 1
ATOM 2391 N N . LEU B 1 129 ? -1.32 15.094 17.891 1 84.5 129 LEU B N 1
ATOM 2392 C CA . LEU B 1 129 ? -2.631 14.477 18.078 1 84.5 129 LEU B CA 1
ATOM 2393 C C . LEU B 1 129 ? -3.514 14.688 16.859 1 84.5 129 LEU B C 1
ATOM 2395 O O . LEU B 1 129 ? -4.309 13.82 16.5 1 84.5 129 LEU B O 1
ATOM 2399 N N . ARG B 1 130 ? -3.377 15.781 16.188 1 85.5 130 ARG B N 1
ATOM 2400 C CA . ARG B 1 130 ? -4.195 16.125 15.023 1 85.5 130 ARG B CA 1
ATOM 2401 C C . ARG B 1 130 ? -3.852 15.234 13.828 1 85.5 130 ARG B C 1
ATOM 2403 O O . ARG B 1 130 ? -4.68 15.031 12.938 1 85.5 130 ARG B O 1
ATOM 2410 N N . HIS B 1 131 ? -2.635 14.68 13.844 1 88.06 131 HIS B N 1
ATOM 2411 C CA . HIS B 1 131 ? -2.207 13.875 12.703 1 88.06 131 HIS B CA 1
ATOM 2412 C C . HIS B 1 131 ? -2.074 12.406 13.086 1 88.06 131 HIS B C 1
ATOM 2414 O O . HIS B 1 131 ? -1.55 11.602 12.312 1 88.06 131 HIS B O 1
ATOM 2420 N N . LEU B 1 132 ? -2.648 11.992 14.133 1 90.44 132 LEU B N 1
ATOM 2421 C CA . LEU B 1 132 ? -2.531 10.641 14.672 1 90.44 132 LEU B CA 1
ATOM 2422 C C . LEU B 1 132 ? -3.131 9.617 13.711 1 90.44 132 LEU B C 1
ATOM 2424 O O . LEU B 1 132 ? -2.559 8.547 13.5 1 90.44 132 LEU B O 1
ATOM 2428 N N . PRO B 1 133 ? -4.262 9.891 13.055 1 93.5 133 PRO B N 1
ATOM 2429 C CA . PRO B 1 133 ? -4.797 8.891 12.117 1 93.5 133 PRO B CA 1
ATOM 2430 C C . PRO B 1 133 ? -3.844 8.594 10.961 1 93.5 133 PRO B C 1
ATOM 2432 O O . PRO B 1 133 ? -3.719 7.445 10.539 1 93.5 133 PRO B O 1
ATOM 2435 N N . TRP B 1 134 ? -3.195 9.633 10.508 1 93.44 134 TRP B N 1
ATOM 2436 C CA . TRP B 1 134 ? -2.25 9.484 9.406 1 93.44 134 TRP B CA 1
ATOM 2437 C C . TRP B 1 134 ? -1.051 8.641 9.82 1 93.44 134 TRP B C 1
ATOM 2439 O O . TRP B 1 134 ? -0.627 7.742 9.094 1 93.44 134 TRP B O 1
ATOM 2449 N N . LEU B 1 135 ? -0.619 8.875 11.016 1 93.75 135 LEU B N 1
ATOM 2450 C CA . LEU B 1 135 ? 0.53 8.148 11.539 1 93.75 135 LEU B CA 1
ATOM 2451 C C . LEU B 1 135 ? 0.163 6.695 11.836 1 93.75 135 LEU B C 1
ATOM 2453 O O . LEU B 1 135 ? 0.929 5.781 11.531 1 93.75 135 LEU B O 1
ATOM 2457 N N . ALA B 1 136 ? -0.954 6.496 12.445 1 94.25 136 ALA B N 1
ATOM 2458 C CA . ALA B 1 136 ? -1.429 5.156 12.773 1 94.25 136 ALA B CA 1
ATOM 2459 C C . ALA B 1 136 ? -1.59 4.305 11.516 1 94.25 136 ALA B C 1
ATOM 2461 O O . ALA B 1 136 ? -1.214 3.131 11.508 1 94.25 136 ALA B O 1
ATOM 2462 N N . GLY B 1 137 ? -2.186 4.895 10.508 1 94.25 137 GLY B N 1
ATOM 2463 C CA . GLY B 1 137 ? -2.326 4.172 9.25 1 94.25 137 GLY B CA 1
ATOM 2464 C C . GLY B 1 137 ? -1.001 3.699 8.688 1 94.25 137 GLY B C 1
ATOM 2465 O O . GLY B 1 137 ? -0.856 2.529 8.32 1 94.25 137 GLY B O 1
ATOM 2466 N N . SER B 1 138 ? -0.064 4.574 8.633 1 95.06 138 SER B N 1
ATOM 2467 C CA . SER B 1 138 ? 1.233 4.25 8.047 1 95.06 138 SER B CA 1
ATOM 2468 C C . SER B 1 138 ? 1.958 3.188 8.867 1 95.06 138 SER B C 1
ATOM 2470 O O . SER B 1 138 ? 2.471 2.213 8.312 1 95.06 138 SER B O 1
ATOM 2472 N N . LEU B 1 139 ? 2.018 3.305 10.203 1 92 139 LEU B N 1
ATOM 2473 C CA . LEU B 1 139 ? 2.703 2.355 11.07 1 92 139 LEU B CA 1
ATOM 2474 C C . LEU B 1 139 ? 1.971 1.019 11.102 1 92 139 LEU B C 1
ATOM 2476 O O . LEU B 1 139 ? 2.602 -0.039 11.18 1 92 139 LEU B O 1
ATOM 2480 N N . GLY B 1 140 ? 0.678 1.074 11.086 1 92.38 140 GLY B N 1
ATOM 2481 C CA . GLY B 1 140 ? -0.104 -0.148 10.992 1 92.38 140 GLY B CA 1
ATOM 2482 C C . GLY B 1 140 ? 0.177 -0.939 9.727 1 92.38 140 GLY B C 1
ATOM 2483 O O . GLY B 1 140 ? 0.292 -2.166 9.773 1 92.38 140 GLY B O 1
ATOM 2484 N N . CYS B 1 141 ? 0.316 -0.277 8.648 1 95.44 141 CYS B N 1
ATOM 2485 C CA . CYS B 1 141 ? 0.651 -0.924 7.383 1 95.44 141 CYS B CA 1
ATOM 2486 C C . CYS B 1 141 ? 1.993 -1.641 7.477 1 95.44 141 CYS B C 1
ATOM 2488 O O . CYS B 1 141 ? 2.131 -2.773 7.012 1 95.44 141 CYS B O 1
ATOM 2490 N N . VAL B 1 142 ? 2.926 -0.993 8.125 1 97.31 142 VAL B N 1
ATOM 2491 C CA . VAL B 1 142 ? 4.262 -1.568 8.242 1 97.31 142 VAL B CA 1
ATOM 2492 C C . VAL B 1 142 ? 4.195 -2.871 9.031 1 97.31 142 VAL B C 1
ATOM 2494 O O . VAL B 1 142 ? 4.824 -3.863 8.664 1 97.31 142 VAL B O 1
ATOM 2497 N N . MET B 1 143 ? 3.443 -2.908 10.062 1 96.69 143 MET B N 1
ATOM 2498 C CA . MET B 1 143 ? 3.297 -4.109 10.883 1 96.69 143 MET B CA 1
ATOM 2499 C C . MET B 1 143 ? 2.719 -5.258 10.062 1 96.69 143 MET B C 1
ATOM 2501 O O . MET B 1 143 ? 3.232 -6.375 10.109 1 96.69 143 MET B O 1
ATOM 2505 N N . PHE B 1 144 ? 1.751 -5.039 9.281 1 97.38 144 PHE B N 1
ATOM 2506 C CA . PHE B 1 144 ? 1.134 -6.094 8.484 1 97.38 144 PHE B CA 1
ATOM 2507 C C . PHE B 1 144 ? 2.033 -6.484 7.316 1 97.38 144 PHE B C 1
ATOM 2509 O O . PHE B 1 144 ? 2.057 -7.648 6.906 1 97.38 144 PHE B O 1
ATOM 2516 N N . ASP B 1 145 ? 2.738 -5.52 6.793 1 97.75 145 ASP B N 1
ATOM 2517 C CA . ASP B 1 145 ? 3.691 -5.836 5.734 1 97.75 145 ASP B CA 1
ATOM 2518 C C . ASP B 1 145 ? 4.785 -6.773 6.242 1 97.75 145 ASP B C 1
ATOM 2520 O O . ASP B 1 145 ? 5.246 -7.652 5.516 1 97.75 145 ASP B O 1
ATOM 2524 N N . ILE B 1 146 ? 5.176 -6.578 7.445 1 97.88 146 ILE B N 1
ATOM 2525 C CA . ILE B 1 146 ? 6.168 -7.465 8.047 1 97.88 146 ILE B CA 1
ATOM 2526 C C . ILE B 1 146 ? 5.609 -8.883 8.133 1 97.88 146 ILE B C 1
ATOM 2528 O O . ILE B 1 146 ? 6.328 -9.852 7.895 1 97.88 146 ILE B O 1
ATOM 2532 N N . VAL B 1 147 ? 4.395 -9 8.414 1 98.12 147 VAL B N 1
ATOM 2533 C CA . VAL B 1 147 ? 3.738 -10.305 8.445 1 98.12 147 VAL B CA 1
ATOM 2534 C C . VAL B 1 147 ? 3.75 -10.93 7.055 1 98.12 147 VAL B C 1
ATOM 2536 O O . VAL B 1 147 ? 4.078 -12.109 6.898 1 98.12 147 VAL B O 1
ATOM 2539 N N . VAL B 1 148 ? 3.451 -10.156 6.07 1 98.06 148 VAL B N 1
ATOM 2540 C CA . VAL B 1 148 ? 3.426 -10.656 4.703 1 98.06 148 VAL B CA 1
ATOM 2541 C C . VAL B 1 148 ? 4.832 -11.07 4.277 1 98.06 148 VAL B C 1
ATOM 2543 O O . VAL B 1 148 ? 5.02 -12.133 3.672 1 98.06 148 VAL B O 1
ATOM 2546 N N . ILE B 1 149 ? 5.746 -10.266 4.629 1 98.31 149 ILE B N 1
ATOM 2547 C CA . ILE B 1 149 ? 7.133 -10.562 4.293 1 98.31 149 ILE B CA 1
ATOM 2548 C C . ILE B 1 149 ? 7.562 -11.859 4.984 1 98.31 149 ILE B C 1
ATOM 2550 O O . ILE B 1 149 ? 8.211 -12.711 4.375 1 98.31 149 ILE B O 1
ATOM 2554 N N . SER B 1 150 ? 7.176 -12.008 6.199 1 98.5 150 SER B N 1
ATOM 2555 C CA . SER B 1 150 ? 7.484 -13.234 6.93 1 98.5 150 SER B CA 1
ATOM 2556 C C . SER B 1 150 ? 6.844 -14.453 6.266 1 98.5 150 SER B C 1
ATOM 2558 O O . SER B 1 150 ? 7.461 -15.516 6.176 1 98.5 150 SER B O 1
ATOM 2560 N N . GLN B 1 151 ? 5.637 -1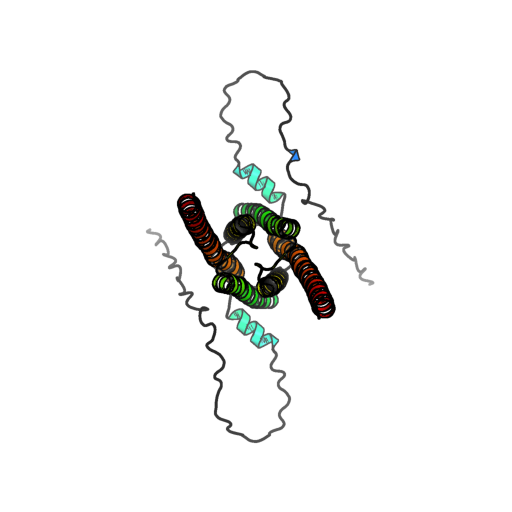4.312 5.812 1 98.38 151 GLN B N 1
ATOM 2561 C CA . GLN B 1 151 ? 4.969 -15.383 5.082 1 98.38 151 GLN B CA 1
ATOM 2562 C C . GLN B 1 151 ? 5.734 -15.742 3.811 1 98.38 151 GLN B C 1
ATOM 2564 O O . GLN B 1 151 ? 5.844 -16.922 3.457 1 98.38 151 GLN B O 1
ATOM 2569 N N . TYR B 1 152 ? 6.203 -14.727 3.17 1 97.94 152 TYR B N 1
ATOM 2570 C CA . TYR B 1 152 ? 6.945 -14.945 1.935 1 97.94 152 TYR B CA 1
ATOM 2571 C C . TYR B 1 152 ? 8.156 -15.836 2.174 1 97.94 152 TYR B C 1
ATOM 2573 O O . TYR B 1 152 ? 8.352 -16.828 1.46 1 97.94 152 TYR B O 1
ATOM 2581 N N . TYR B 1 153 ? 8.891 -15.547 3.137 1 97.88 153 TYR B N 1
ATOM 2582 C CA . TYR B 1 153 ? 10.086 -16.328 3.432 1 97.88 153 TYR B CA 1
ATOM 2583 C C . TYR B 1 153 ? 9.711 -17.719 3.922 1 97.88 153 TYR B C 1
ATOM 2585 O O . TYR B 1 153 ? 10.352 -18.703 3.547 1 97.88 153 TYR B O 1
ATOM 2593 N N . TYR B 1 154 ? 8.711 -17.781 4.68 1 97.94 154 TYR B N 1
ATOM 2594 C CA . TYR B 1 154 ? 8.273 -19.047 5.223 1 97.94 154 TYR B CA 1
ATOM 2595 C C . TYR B 1 154 ? 7.84 -20 4.109 1 97.94 154 TYR B C 1
ATOM 2597 O O . TYR B 1 154 ? 8.305 -21.141 4.039 1 97.94 154 TYR B O 1
ATOM 2605 N N . TYR B 1 155 ? 6.996 -19.547 3.238 1 97.44 155 TYR B N 1
ATOM 2606 C CA . TYR B 1 155 ? 6.453 -20.422 2.201 1 97.44 155 TYR B CA 1
ATOM 2607 C C . TYR B 1 155 ? 7.492 -20.688 1.121 1 97.44 155 TYR B C 1
ATOM 2609 O O . TYR B 1 155 ? 7.465 -21.734 0.475 1 97.44 155 TYR B O 1
ATOM 2617 N N . SER B 1 156 ? 8.391 -19.734 0.918 1 95.81 156 SER B N 1
ATOM 2618 C CA . SER B 1 156 ? 9.477 -19.969 -0.029 1 95.81 156 SER B CA 1
ATOM 2619 C C . SER B 1 156 ? 10.406 -21.062 0.465 1 95.81 156 SER B C 1
ATOM 2621 O O . SER B 1 156 ? 10.836 -21.922 -0.312 1 95.81 156 SER B O 1
ATOM 2623 N N . LYS B 1 157 ? 10.703 -21.078 1.676 1 96 157 LYS B N 1
ATOM 2624 C CA . LYS B 1 157 ? 11.547 -22.109 2.27 1 96 157 LYS B CA 1
ATOM 2625 C C . LYS B 1 157 ? 10.875 -23.469 2.211 1 96 157 LYS B C 1
ATOM 2627 O O . LYS B 1 157 ? 11.516 -24.469 1.894 1 96 157 LYS B O 1
ATOM 2632 N N . LYS B 1 158 ? 9.648 -23.516 2.529 1 95.94 158 LYS B N 1
ATOM 2633 C CA . LYS B 1 158 ? 8.898 -24.766 2.49 1 95.94 158 LYS B CA 1
ATOM 2634 C C . LYS B 1 158 ? 8.859 -25.328 1.075 1 95.94 158 LYS B C 1
ATOM 2636 O O . LYS B 1 158 ? 8.961 -26.547 0.886 1 95.94 158 LYS B O 1
ATOM 2641 N N . LYS B 1 159 ? 8.68 -24.453 0.168 1 94.31 159 LYS B N 1
ATOM 2642 C CA . LYS B 1 159 ? 8.664 -24.875 -1.229 1 94.31 159 LYS B CA 1
ATOM 2643 C C . LYS B 1 159 ? 10.016 -25.453 -1.644 1 94.31 159 LYS B C 1
ATOM 2645 O O . LYS B 1 159 ? 10.078 -26.469 -2.348 1 94.31 159 LYS B O 1
ATOM 2650 N N . GLN B 1 160 ? 11.055 -24.844 -1.234 1 95 160 GLN B N 1
ATOM 2651 C CA . GLN B 1 160 ? 12.391 -25.312 -1.555 1 95 160 GLN B CA 1
ATOM 2652 C C . GLN B 1 160 ? 12.664 -26.672 -0.91 1 95 160 GLN B C 1
ATOM 2654 O O . GLN B 1 160 ? 13.266 -27.547 -1.529 1 95 160 GLN B O 1
ATOM 2659 N N . GLU B 1 161 ? 12.203 -26.844 0.242 1 95.5 161 GLU B N 1
ATOM 2660 C CA . GLU B 1 161 ? 12.375 -28.125 0.943 1 95.5 161 GLU B CA 1
ATOM 2661 C C . GLU B 1 161 ? 11.609 -29.234 0.24 1 95.5 161 GLU B C 1
ATOM 2663 O O . GLU B 1 161 ? 12.133 -30.344 0.089 1 95.5 161 GLU B O 1
ATOM 2668 N N . SER B 1 162 ? 10.492 -28.969 -0.134 1 94.94 162 SER B N 1
ATOM 2669 C CA . SER B 1 162 ? 9.688 -29.953 -0.846 1 94.94 162 SER B CA 1
ATOM 2670 C C . SER B 1 162 ? 10.32 -30.312 -2.186 1 94.94 162 SER B C 1
ATOM 2672 O O . SER B 1 162 ? 10.297 -31.484 -2.59 1 94.94 162 SER B O 1
ATOM 2674 N N . ALA B 1 163 ? 10.844 -29.344 -2.777 1 94.5 163 ALA B N 1
ATOM 2675 C CA . ALA B 1 163 ? 11.5 -29.594 -4.059 1 94.5 163 ALA B CA 1
ATOM 2676 C C . ALA B 1 163 ? 12.75 -30.453 -3.879 1 94.5 163 ALA B C 1
ATOM 2678 O O . ALA B 1 163 ? 13.031 -31.312 -4.711 1 94.5 163 ALA B O 1
ATOM 2679 N N . ASP B 1 164 ? 13.406 -30.281 -2.824 1 95.06 164 ASP B N 1
ATOM 2680 C CA . ASP B 1 164 ? 14.594 -31.078 -2.518 1 95.06 164 ASP B CA 1
ATOM 2681 C C . ASP B 1 164 ? 14.227 -32.531 -2.213 1 95.06 164 ASP B C 1
ATOM 2683 O O . ASP B 1 164 ? 14.914 -33.438 -2.65 1 95.06 164 ASP B O 1
ATOM 2687 N N . ILE B 1 165 ? 13.211 -32.688 -1.575 1 95.25 165 ILE B N 1
ATOM 2688 C CA . ILE B 1 165 ? 12.75 -34.031 -1.221 1 95.25 165 ILE B CA 1
ATOM 2689 C C . ILE B 1 165 ? 12.312 -34.781 -2.48 1 95.25 165 ILE B C 1
ATOM 2691 O O . ILE B 1 165 ? 12.641 -35.938 -2.658 1 95.25 165 ILE B O 1
ATOM 2695 N N . GLU B 1 166 ? 11.617 -34.125 -3.268 1 94.56 166 GLU B N 1
ATOM 2696 C CA . GLU B 1 166 ? 11.164 -34.719 -4.516 1 94.56 166 GLU B CA 1
ATOM 2697 C C . GLU B 1 166 ? 12.344 -35.094 -5.41 1 94.56 166 GLU B C 1
ATOM 2699 O O . GLU B 1 166 ? 12.336 -36.125 -6.051 1 94.56 166 GLU B O 1
ATOM 2704 N N . ARG B 1 167 ? 13.305 -34.219 -5.434 1 95.25 167 ARG B N 1
ATOM 2705 C CA . ARG B 1 167 ? 14.508 -34.5 -6.219 1 95.25 167 ARG B CA 1
ATOM 2706 C C . ARG B 1 167 ? 15.25 -35.719 -5.688 1 95.25 167 ARG B C 1
ATOM 2708 O O . ARG B 1 167 ? 15.727 -36.531 -6.465 1 95.25 167 ARG B O 1
ATOM 2715 N N . GLU B 1 168 ? 15.312 -35.844 -4.504 1 94.25 168 GLU B N 1
ATOM 2716 C CA . GLU B 1 168 ? 15.977 -37 -3.869 1 94.25 168 GLU B CA 1
ATOM 2717 C C . GLU B 1 168 ? 15.219 -38.281 -4.141 1 94.25 168 GLU B C 1
ATOM 2719 O O . GLU B 1 168 ? 15.836 -39.312 -4.402 1 94.25 168 GLU B O 1
ATOM 2724 N N . ARG B 1 169 ? 13.945 -38.25 -4.125 1 94.19 169 ARG B N 1
ATOM 2725 C CA . ARG B 1 169 ? 13.117 -39.406 -4.379 1 94.19 169 ARG B CA 1
ATOM 2726 C C . ARG B 1 169 ? 13.258 -39.875 -5.824 1 94.19 169 ARG B C 1
ATOM 2728 O O . ARG B 1 169 ? 13.297 -41.094 -6.09 1 94.19 169 ARG B O 1
ATOM 2735 N N . LEU B 1 170 ? 13.336 -38.906 -6.66 1 94.12 170 LEU B N 1
ATOM 2736 C CA . LEU B 1 170 ? 13.5 -39.219 -8.078 1 94.12 170 LEU B CA 1
ATOM 2737 C C . LEU B 1 170 ? 14.859 -39.844 -8.336 1 94.12 170 LEU B C 1
ATOM 2739 O O . LEU B 1 170 ? 14.977 -40.75 -9.148 1 94.12 170 LEU B O 1
ATOM 2743 N N . LEU B 1 171 ? 15.867 -39.375 -7.637 1 93.94 171 LEU B N 1
ATOM 2744 C CA . LEU B 1 171 ? 17.219 -39.906 -7.777 1 93.94 171 LEU B CA 1
ATOM 2745 C C . LEU B 1 171 ? 17.297 -41.344 -7.215 1 93.94 171 LEU B C 1
ATOM 2747 O O . LEU B 1 171 ? 17.953 -42.188 -7.801 1 93.94 171 LEU B O 1
ATOM 2751 N N . GLU B 1 172 ? 16.625 -41.625 -6.184 1 92.44 172 GLU B N 1
ATOM 2752 C CA . GLU B 1 172 ? 16.609 -42.969 -5.57 1 92.44 172 GLU B CA 1
ATOM 2753 C C . GLU B 1 172 ? 15.891 -43.969 -6.453 1 92.44 172 GLU B C 1
ATOM 2755 O O . GLU B 1 172 ? 16.344 -45.125 -6.582 1 92.44 172 GLU B O 1
ATOM 2760 N N . ASN B 1 173 ? 14.891 -43.656 -7.16 1 92.88 173 ASN B N 1
ATOM 2761 C CA . ASN B 1 173 ? 14.141 -44.531 -8.039 1 92.88 173 ASN B CA 1
ATOM 2762 C C . ASN B 1 173 ? 14.906 -44.844 -9.32 1 92.88 173 ASN B C 1
ATOM 2764 O O . ASN B 1 173 ? 14.781 -45.938 -9.883 1 92.88 173 ASN B O 1
ATOM 2768 N N . SER B 1 174 ? 15.594 -43.844 -9.742 1 92.12 174 SER B N 1
ATOM 2769 C CA . SER B 1 174 ? 16.406 -44.062 -10.945 1 92.12 174 SER B CA 1
ATOM 2770 C C . SER B 1 174 ? 17.547 -45.031 -10.695 1 92.12 174 SER B C 1
ATOM 2772 O O . SER B 1 174 ? 17.922 -45.812 -11.586 1 92.12 174 SER B O 1
ATOM 2774 N N . ASP B 1 175 ? 18 -45.125 -9.578 1 89.31 175 ASP B N 1
ATOM 2775 C CA . ASP B 1 175 ? 19.078 -46.031 -9.219 1 89.31 175 ASP B CA 1
ATOM 2776 C C . ASP B 1 175 ? 18.578 -47.469 -9.062 1 89.31 175 ASP B C 1
ATOM 2778 O O . ASP B 1 175 ? 19.297 -48.438 -9.359 1 89.31 175 ASP B O 1
ATOM 2782 N N . HIS B 1 176 ? 17.359 -47.656 -8.727 1 86.94 176 HIS B N 1
ATOM 2783 C CA . HIS B 1 176 ? 16.797 -49 -8.547 1 86.94 176 HIS B CA 1
ATOM 2784 C C . HIS B 1 176 ? 16.391 -49.594 -9.883 1 86.94 176 HIS B C 1
ATOM 2786 O O . HIS B 1 176 ? 16.266 -50.844 -10 1 86.94 176 HIS B O 1
ATOM 2792 N N . ASP B 1 177 ? 16.062 -48.906 -10.75 1 80 177 ASP B N 1
ATOM 2793 C CA . ASP B 1 177 ? 15.648 -49.406 -12.055 1 80 177 ASP B CA 1
ATOM 2794 C C . ASP B 1 177 ? 16.859 -49.812 -12.891 1 80 177 ASP B C 1
ATOM 2796 O O . ASP B 1 177 ? 16.719 -50.531 -13.891 1 80 177 ASP B O 1
ATOM 2800 N N . GLU B 1 178 ? 18 -49.438 -12.594 1 64 178 GLU B N 1
ATOM 2801 C CA . GLU B 1 178 ? 19.203 -49.969 -13.25 1 64 178 GLU B CA 1
ATOM 2802 C C . GLU B 1 178 ? 19.719 -51.188 -12.516 1 64 178 GLU B C 1
ATOM 2804 O O . GLU B 1 178 ? 20.172 -52.156 -13.148 1 64 178 GLU B O 1
#

Radius of gyration: 30.53 Å; Cα contacts (8 Å, |Δi|>4): 303; chains: 2; bounding box: 95×112×81 Å

Secondary structure (DSSP, 8-state):
-----------------TTS-SGGG--------------------HHHHHHHHHHH-TT-SSHHHHHHHHHHHHHHHHHHHTTHHHHHHHHHHT--TTS-HHHHHHHHHHHHHHHHHHHHH--SHHHHHHTHHHHHHHHHHHHHHHHHHHHHHHHHHHHHHHHHHHHHHHHHHHHHH-/----------------GGG--------------------------HHHHHHHHHHH-TT-SSHHHHHHHHHHHHHHHHHHHTTHHHHHHHHHHT--TTS-HHHHHHHHHHHHHHHHHHHHH--HHHHHHHTHHHHHHHHHHHHHHHHHHHHHHHHHHHHHHHHHHHHHHHHHHHHHH-

Sequence (356 aa):
MGYSFFKGSTIVVPCIALSSLGSFCLLSDNSYAPRAARSAPVAINTRSYLEHALQMWPIFESYTDMLGYIVGSVAALCYFGGRIPQIIKNYQRKSCAGLSLLMFYIIVAGNLTYGVSVLLATTGWLFFLRHLPWLAGSLGCVMFDIVVISQYYYYSKKKQESADIERERLLENSDHDEMGYSFFKGSTIVVPCIALSSLGSFCLLSDNSYAPRAARSAPVAINTRSYLEHALQMWPIFESYTDMLGYIVGSVAALCYFGGRIPQIIKNYQRKSCAGLSLLMFYIIVAGNLTYGVSVLLATTGWLFFLRHLPWLAGSLGCVMFDIVVISQYYYYSKKKQESADIERERLLENSDHDE

InterPro domains:
  IPR006603 PQ-loop repeat [PF04193] (67-121)
  IPR006603 PQ-loop repeat [SM00679] (81-112)
  IPR051415 Lysosomal/Vacuolar Amino Acid Transporter 1 [PTHR16201] (25-160)

Solvent-accessible surface area (backbone atoms only — not comparable to full-atom values): 20030 Å² total; per-residue (Å²): 141,81,84,80,85,80,77,78,78,78,79,76,71,79,80,77,61,73,84,66,76,73,69,72,72,63,80,78,74,83,77,86,78,76,84,84,72,85,69,76,81,74,72,74,55,61,63,56,57,48,50,50,51,40,65,66,43,74,70,42,90,44,70,50,32,46,51,11,44,54,38,18,39,53,16,20,51,26,36,54,53,20,50,49,51,36,50,51,50,30,61,75,63,60,39,46,85,54,52,42,65,67,18,54,52,34,40,41,52,15,33,52,35,34,43,51,12,53,56,37,50,33,71,58,71,58,46,41,63,62,43,40,34,61,43,50,18,33,54,42,36,40,56,49,46,50,51,47,53,50,49,40,54,51,32,51,50,53,50,52,50,51,51,50,52,51,52,50,52,53,54,56,52,57,60,69,74,107,140,80,84,79,81,83,78,80,78,80,79,78,71,80,84,69,64,78,77,66,74,76,84,64,81,71,80,66,79,89,77,77,79,73,85,85,74,86,71,77,83,74,76,74,56,63,62,56,56,49,50,49,50,42,65,67,43,75,70,42,90,43,72,50,32,47,51,11,43,53,38,18,40,53,15,18,51,27,35,56,52,21,50,49,51,36,48,51,49,30,62,75,63,60,40,46,84,54,54,43,66,67,18,53,53,34,40,39,49,15,31,53,36,34,42,51,13,52,56,36,50,34,71,59,71,59,45,41,63,61,44,40,34,60,44,49,18,34,54,41,35,40,57,50,47,50,51,46,52,51,48,39,54,53,32,50,50,54,51,51,49,50,52,51,51,52,51,50,53,54,53,57,52,56,62,69,75,105

Nearest PDB structures (foldseek):
  4rng-assembly2_D  TM=9.383E-01  e=8.980E-03  Thermodesulfovibrio yellowstonii DSM 11347
  4rng-assembly4_C-2  TM=9.386E-01  e=8.980E-03  Thermodesulfovibrio yellowstonii DSM 11347
  4x5m-assembly2_B  TM=5.149E-01  e=5.727E-02  Escherichia coli UMEA 3162-1
  7o3w-assembly1_A  TM=3.281E-01  e=4.665E+00  Synechocystis sp. PCC 6803 substr. Kazusa
  7o3y-assembly1_F  TM=3.275E-01  e=4.402E+00  Synechocystis sp. PCC 6803 substr. Kazusa